Protein AF-A0A4Q5QMK3-F1 (afdb_monomer_lite)

Sequence (353 aa):
MEAEIGYEGYAGGTTTVEVREGNRVLTTRQVALPAGRRRVRATFLLTAPAPGKRRYEVRVVPQAGEFTVLNNARTAFLEVVKGKLRVLLAGAAPHPDLKALRAAILANNNFDLTLSVAGVGAPLPAGTTFDVAVLHQLPAKGGLGQELLARVRAARVPMLYILGAQSDFAAYNQLATGLSVQPRGAQTDEVTPLPNPGFARFPFDEDSRRRFGQYPPAQVPFGDVRLGGGAEAALWQQVGRLPTQKPLLAFGSATTTPRTATLLAENTWQWRLAEATAHDDRPEAYDRLIGRTLRLLTQNANKKRLDVYPTQDAFGTQDDVMLGAETYNAVFERIYDQKITLTLTDSARKTRT

Foldseek 3Di:
DKDKDFDDPQAQHKWKKFKDFVPDTQDIDIDHRHPPDGIDMDDDDGDDDDFAKGKMKIAIDDDPPDPDRPPRIDIDIDGDHDAQFEEEEEEQADDLVSVLLVVLQVVDPSHDYDYYYFPDDDPDDPPDDGQEYEYEQPVFDVRTCVVVVVVCVVNLHQYEYEHDDRHDQVVVVVVVQFKHDDADPADKAFWFWAFDPPDDLDDDDPVLRVLSVVFGTFIAGPDDMDGDPQKDAGTFTDRPPRTDNHHQKIWHHPLDTQTYIYHRTPPCSSSQVSCCVVPVHCSPSVSVVSVSVRCSSNVCSPPDQKDKAWPDPDDDPPGDTDIDIWGADPSGDTDDDDDDDDFDADPVRDTDD

Radius of gyration: 25.14 Å; chains: 1; bounding box: 64×44×68 Å

pLDDT: mean 87.22, std 11.72, range [40.31, 98.62]

Structure (mmCIF, N/CA/C/O backbone):
data_AF-A0A4Q5QMK3-F1
#
_entry.id   AF-A0A4Q5QMK3-F1
#
loop_
_atom_site.group_PDB
_atom_site.id
_atom_site.type_symbol
_atom_site.label_atom_id
_atom_site.label_alt_id
_atom_site.label_comp_id
_atom_site.label_asym_id
_atom_site.label_entity_id
_atom_site.label_seq_id
_atom_site.pdbx_PDB_ins_code
_atom_site.Cartn_x
_atom_site.Cartn_y
_atom_site.Cartn_z
_atom_site.occupancy
_atom_site.B_iso_or_equiv
_atom_site.auth_seq_id
_atom_site.auth_comp_id
_atom_site.auth_asym_id
_atom_site.auth_atom_id
_atom_site.pdbx_PDB_model_num
ATOM 1 N N . MET A 1 1 ? -19.851 0.524 15.064 1.00 77.19 1 MET A N 1
ATOM 2 C CA . MET A 1 1 ? -19.861 -0.585 16.043 1.00 77.19 1 MET A CA 1
ATOM 3 C C . MET A 1 1 ? -20.967 -1.555 15.655 1.00 77.19 1 MET A C 1
ATOM 5 O O . MET A 1 1 ? -22.016 -1.089 15.228 1.00 77.19 1 MET A O 1
ATOM 9 N N . GLU A 1 2 ? -20.743 -2.861 15.768 1.00 85.00 2 GLU A N 1
ATOM 10 C CA . GLU A 1 2 ? -21.760 -3.897 15.529 1.00 85.00 2 GLU A CA 1
ATOM 11 C C . GLU A 1 2 ? -21.983 -4.678 16.828 1.00 85.00 2 GLU A C 1
ATOM 13 O O . GLU A 1 2 ? -21.017 -4.981 17.528 1.00 85.00 2 GLU A O 1
ATOM 18 N N . ALA A 1 3 ? -23.241 -4.961 17.160 1.00 85.94 3 ALA A N 1
ATOM 19 C CA . ALA A 1 3 ? -23.623 -5.769 18.312 1.00 85.94 3 ALA A CA 1
ATOM 20 C C . ALA A 1 3 ? -24.570 -6.891 17.871 1.00 85.94 3 ALA A C 1
ATOM 22 O O . ALA A 1 3 ? -25.510 -6.650 17.114 1.00 85.94 3 ALA A O 1
ATOM 23 N N . GLU A 1 4 ? -24.330 -8.107 18.359 1.00 91.06 4 GLU A N 1
ATOM 24 C CA . GLU A 1 4 ? -25.240 -9.244 18.207 1.00 91.06 4 GLU A CA 1
ATOM 25 C C . GLU A 1 4 ? -26.073 -9.388 19.484 1.00 91.06 4 GLU A C 1
ATOM 27 O O . GLU A 1 4 ? -25.529 -9.494 20.583 1.00 91.06 4 GLU A O 1
ATOM 32 N N . ILE A 1 5 ? -27.393 -9.366 19.333 1.00 90.31 5 ILE A N 1
ATOM 33 C CA . ILE A 1 5 ? -28.365 -9.431 20.423 1.00 90.31 5 ILE A CA 1
ATOM 34 C C . ILE A 1 5 ? -29.016 -10.806 20.373 1.00 90.31 5 ILE A C 1
ATOM 36 O O . ILE A 1 5 ? -29.634 -11.153 19.364 1.00 90.31 5 ILE A O 1
ATOM 40 N N . GLY A 1 6 ? -28.867 -11.579 21.447 1.00 89.69 6 GLY A N 1
ATOM 41 C CA . GLY A 1 6 ? -29.582 -12.837 21.651 1.00 89.69 6 GLY A CA 1
ATOM 42 C C . GLY A 1 6 ? -30.888 -12.606 22.407 1.00 89.69 6 GLY A C 1
ATOM 43 O O . GLY A 1 6 ? -30.911 -11.802 23.333 1.00 89.69 6 GLY A O 1
ATOM 44 N N . TYR A 1 7 ? -31.959 -13.295 22.019 1.00 89.06 7 TYR A N 1
ATOM 45 C CA . TYR A 1 7 ? -33.253 -13.222 22.702 1.00 89.06 7 TYR A CA 1
ATOM 46 C C . TYR A 1 7 ? -33.988 -14.563 22.655 1.00 89.06 7 TYR A C 1
ATOM 48 O O . TYR A 1 7 ? -33.846 -15.346 21.711 1.00 89.06 7 TYR A O 1
ATOM 56 N N . GLU A 1 8 ? -34.805 -14.797 23.677 1.00 86.75 8 GLU A N 1
ATOM 57 C CA . GLU A 1 8 ? -35.675 -15.960 23.820 1.00 86.75 8 GLU A CA 1
ATOM 58 C C . GLU A 1 8 ? -37.024 -15.493 24.384 1.00 86.75 8 GLU A C 1
ATOM 60 O O . GLU A 1 8 ? -37.062 -14.619 25.243 1.00 86.75 8 GLU A O 1
ATOM 65 N N . GLY A 1 9 ? -38.138 -15.987 23.838 1.00 83.00 9 GLY A N 1
ATOM 66 C CA . GLY A 1 9 ? -39.495 -15.593 24.253 1.00 83.00 9 GLY A CA 1
ATOM 67 C C . GLY A 1 9 ? -40.033 -14.276 23.666 1.00 83.00 9 GLY A C 1
ATOM 68 O O . GLY A 1 9 ? -41.241 -14.134 23.533 1.00 83.00 9 GLY A O 1
ATOM 69 N N . TYR A 1 10 ? -39.173 -13.356 23.216 1.00 84.00 10 TYR A N 1
ATOM 70 C CA . TYR A 1 10 ? -39.565 -12.030 22.682 1.00 84.00 10 TYR A CA 1
ATOM 71 C C . TYR A 1 10 ? -39.731 -11.963 21.153 1.00 84.00 10 TYR A C 1
ATOM 73 O O . TYR A 1 10 ? -39.621 -10.901 20.535 1.00 84.00 10 TYR A O 1
ATOM 81 N N . ALA A 1 11 ? -39.954 -13.114 20.523 1.00 85.25 11 ALA A N 1
ATOM 82 C CA . ALA A 1 11 ? -40.136 -13.223 19.081 1.00 85.25 11 ALA A CA 1
ATOM 83 C C . ALA A 1 11 ? -41.390 -12.465 18.604 1.00 85.25 11 ALA A C 1
ATOM 85 O O . ALA A 1 11 ? -42.451 -12.554 19.212 1.00 85.25 11 ALA A O 1
ATOM 86 N N . GLY A 1 12 ? -41.270 -11.748 17.487 1.00 81.19 12 GLY A N 1
ATOM 87 C CA . GLY A 1 12 ? -42.330 -10.915 16.911 1.00 81.19 12 GLY A CA 1
ATOM 88 C C . GLY A 1 12 ? -42.392 -9.487 17.463 1.00 81.19 12 GLY A C 1
ATOM 89 O O . GLY A 1 12 ? -43.188 -8.692 16.970 1.00 81.19 12 GLY A O 1
ATOM 90 N N . GLY A 1 13 ? -41.555 -9.146 18.448 1.00 87.94 13 GLY A N 1
ATOM 91 C CA . GLY A 1 13 ? -41.508 -7.817 19.056 1.00 87.94 13 GLY A CA 1
ATOM 92 C C . GLY A 1 13 ? -40.424 -6.893 18.495 1.00 87.94 13 GLY A C 1
ATOM 93 O O . GLY A 1 13 ? -39.717 -7.193 17.529 1.00 87.94 13 GLY A O 1
ATOM 94 N N . THR A 1 14 ? -40.256 -5.756 19.162 1.00 91.62 14 THR A N 1
ATOM 95 C CA . THR A 1 14 ? -39.140 -4.821 18.969 1.00 91.62 14 THR A CA 1
ATOM 96 C C . THR A 1 14 ? -38.513 -4.513 20.317 1.00 91.62 14 THR A C 1
ATOM 98 O O . THR A 1 14 ? -39.239 -4.320 21.287 1.00 91.62 14 THR A O 1
ATOM 101 N N . THR A 1 15 ? -37.190 -4.402 20.372 1.00 93.19 15 THR A N 1
ATOM 102 C CA . THR A 1 15 ? -36.477 -3.928 21.562 1.00 93.19 15 THR A CA 1
ATOM 103 C C . THR A 1 15 ? -35.698 -2.658 21.255 1.00 93.19 15 THR A C 1
ATOM 105 O O . THR A 1 15 ? -35.324 -2.395 20.107 1.00 93.19 15 THR A O 1
ATOM 108 N N . THR A 1 16 ? -35.448 -1.861 22.285 1.00 94.62 16 THR A N 1
ATOM 109 C CA . THR A 1 16 ? -34.622 -0.662 22.193 1.00 94.62 16 THR A CA 1
ATOM 110 C C . THR A 1 16 ? -33.220 -0.998 22.670 1.00 94.62 16 THR A C 1
ATOM 112 O O . THR A 1 16 ? -33.038 -1.513 23.771 1.00 94.62 16 THR A O 1
ATOM 115 N N . VAL A 1 17 ? -32.225 -0.691 21.843 1.00 95.00 17 VAL A N 1
ATOM 116 C CA . VAL A 1 17 ? -30.813 -0.887 22.171 1.00 95.00 17 VAL A CA 1
ATOM 117 C C . VAL A 1 17 ? -30.111 0.457 22.200 1.00 95.00 17 VAL A C 1
ATOM 119 O O . VAL A 1 17 ? -30.184 1.246 21.254 1.00 95.00 17 VAL A O 1
ATOM 122 N N . GLU A 1 18 ? -29.425 0.704 23.302 1.00 94.81 18 GLU A N 1
ATOM 123 C CA . GLU A 1 18 ? -28.705 1.928 23.605 1.00 94.81 18 GLU A CA 1
ATOM 124 C C . GLU A 1 18 ? -27.204 1.664 23.603 1.00 94.81 18 GLU A C 1
ATOM 126 O O . GLU A 1 18 ? -26.729 0.635 24.087 1.00 94.81 18 GLU A O 1
ATOM 131 N N . VAL A 1 19 ? -26.441 2.628 23.098 1.00 92.25 19 VAL A N 1
ATOM 132 C CA . VAL A 1 19 ? -24.987 2.657 23.260 1.00 92.25 19 VAL A CA 1
ATOM 133 C C . VAL A 1 19 ? -24.637 3.818 24.170 1.00 92.25 19 VAL A C 1
ATOM 135 O O . VAL A 1 19 ? -25.002 4.963 23.886 1.00 92.25 19 VAL A O 1
ATOM 138 N N . ARG A 1 20 ? -23.923 3.533 25.256 1.00 91.94 20 ARG A N 1
ATOM 139 C CA . ARG A 1 20 ? -23.599 4.498 26.307 1.00 91.94 20 ARG A CA 1
ATOM 140 C C . ARG A 1 20 ? -22.090 4.637 26.479 1.00 91.94 20 ARG A C 1
ATOM 142 O O . ARG A 1 20 ? -21.342 3.675 26.322 1.00 91.94 20 ARG A O 1
ATOM 149 N N . GLU A 1 21 ? -21.650 5.840 26.823 1.00 87.69 21 GLU A N 1
ATOM 150 C CA . GLU A 1 21 ? -20.300 6.117 27.328 1.00 87.69 21 GLU A CA 1
ATOM 151 C C . GLU A 1 21 ? -20.460 6.746 28.718 1.00 87.69 21 GLU A C 1
ATOM 153 O O . GLU A 1 21 ? -20.929 7.880 28.864 1.00 87.69 21 GLU A O 1
ATOM 158 N N . GLY A 1 22 ? -20.156 5.973 29.764 1.00 83.56 22 GLY A N 1
ATOM 159 C CA . GLY A 1 22 ? -20.517 6.342 31.136 1.00 83.56 22 GLY A CA 1
ATOM 160 C C . GLY A 1 22 ? -22.036 6.488 31.289 1.00 83.56 22 GLY A C 1
ATOM 161 O O . GLY A 1 22 ? -22.785 5.578 30.947 1.00 83.56 22 GLY A O 1
ATOM 162 N N . ASN A 1 23 ? -22.503 7.646 31.764 1.00 83.94 23 ASN A N 1
ATOM 163 C CA . ASN A 1 23 ? -23.938 7.907 31.955 1.00 83.94 23 ASN A CA 1
ATOM 164 C C . ASN A 1 23 ? -24.638 8.465 30.706 1.00 83.94 23 ASN A C 1
ATOM 166 O O . ASN A 1 23 ? -25.869 8.552 30.678 1.00 83.94 23 ASN A O 1
ATOM 170 N N . ARG A 1 24 ? -23.881 8.850 29.672 1.00 87.75 24 ARG A N 1
ATOM 171 C CA . ARG A 1 24 ? -24.428 9.483 28.470 1.00 87.75 24 ARG A CA 1
ATOM 172 C C . ARG A 1 24 ? -24.843 8.424 27.456 1.00 87.75 24 ARG A C 1
ATOM 174 O O . ARG A 1 24 ? -24.016 7.626 27.024 1.00 87.75 24 ARG A O 1
ATOM 181 N N . VAL A 1 25 ? -26.103 8.467 27.027 1.00 90.69 25 VAL A N 1
ATOM 182 C CA . VAL A 1 25 ? -26.570 7.721 25.850 1.00 90.69 25 VAL A CA 1
ATOM 183 C C . VAL A 1 25 ? -26.062 8.444 24.602 1.00 90.69 25 VAL A C 1
ATOM 185 O O . VAL A 1 25 ? -26.320 9.633 24.417 1.00 90.69 25 VAL A O 1
ATOM 188 N N . LEU A 1 26 ? -25.276 7.750 23.781 1.00 89.56 26 LEU A N 1
ATOM 189 C CA . LEU A 1 26 ? -24.706 8.290 22.545 1.00 89.56 26 LEU A CA 1
ATOM 190 C C . LEU A 1 26 ? -25.646 8.097 21.362 1.00 89.56 26 LEU A C 1
ATOM 192 O O . LEU A 1 26 ? -25.755 8.969 20.505 1.00 89.56 26 LEU A O 1
ATOM 196 N N . THR A 1 27 ? -26.299 6.941 21.305 1.00 91.62 27 THR A N 1
ATOM 197 C CA . THR A 1 27 ? -27.275 6.613 20.273 1.00 91.62 27 THR A CA 1
ATOM 198 C C . THR A 1 27 ? -28.232 5.547 20.786 1.00 91.62 27 THR A C 1
ATOM 200 O O . THR A 1 27 ? -27.870 4.726 21.635 1.00 91.62 27 THR A O 1
ATOM 203 N N . THR A 1 28 ? -29.439 5.565 20.237 1.00 93.25 28 THR A N 1
ATOM 204 C CA . THR A 1 28 ? -30.519 4.636 20.542 1.00 93.25 28 THR A CA 1
ATOM 205 C C . THR A 1 28 ? -31.082 4.124 19.229 1.00 93.25 28 THR A C 1
ATOM 207 O O . THR A 1 28 ? -31.266 4.893 18.283 1.00 93.25 28 THR A O 1
ATOM 210 N N . ARG A 1 29 ? -31.357 2.823 19.154 1.00 92.88 29 ARG A N 1
ATOM 211 C CA . ARG A 1 29 ? -31.923 2.197 17.962 1.00 92.88 29 ARG A CA 1
ATOM 212 C C . ARG A 1 29 ? -32.993 1.190 18.351 1.00 92.88 29 ARG A C 1
ATOM 214 O O . ARG A 1 29 ? -32.764 0.355 19.222 1.00 92.88 29 ARG A O 1
ATOM 221 N N . GLN A 1 30 ? -34.131 1.231 17.662 1.00 93.31 30 GLN A N 1
ATOM 222 C CA . GLN A 1 30 ? -35.080 0.124 17.698 1.00 93.31 30 GLN A CA 1
ATOM 223 C C . GLN A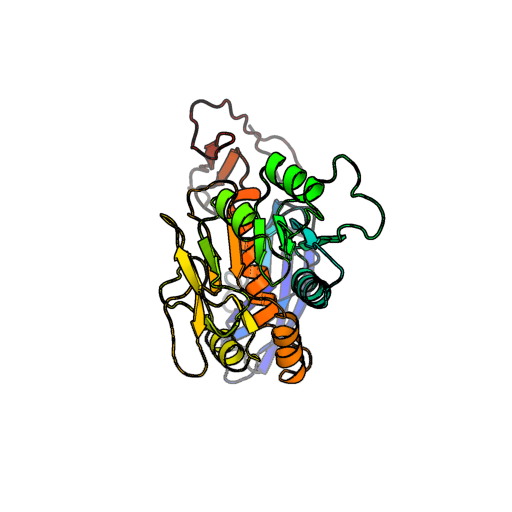 1 30 ? -34.585 -1.027 16.823 1.00 93.31 30 GLN A C 1
ATOM 225 O O . GLN A 1 30 ? -34.165 -0.834 15.678 1.00 93.31 30 GLN A O 1
ATOM 230 N N . VAL A 1 31 ? -34.645 -2.231 17.376 1.00 92.56 31 VAL A N 1
ATOM 231 C CA . VAL A 1 31 ? -34.231 -3.472 16.731 1.00 92.56 31 VAL A CA 1
ATOM 232 C C . VAL A 1 31 ? -35.427 -4.415 16.722 1.00 92.56 31 VAL A C 1
ATOM 234 O O . VAL A 1 31 ? -35.978 -4.744 17.771 1.00 92.56 31 VAL A O 1
ATOM 237 N N . ALA A 1 32 ? -35.835 -4.847 15.530 1.00 91.94 32 ALA A N 1
ATOM 238 C CA . ALA A 1 32 ? -36.871 -5.859 15.380 1.00 91.94 32 ALA A CA 1
ATOM 239 C C . ALA A 1 32 ? -36.350 -7.233 15.825 1.00 91.94 32 ALA A C 1
ATOM 241 O O . ALA A 1 32 ? -35.215 -7.603 15.511 1.00 91.94 32 ALA A O 1
ATOM 242 N N . LEU A 1 33 ? -37.196 -7.991 16.519 1.00 91.50 33 LEU A N 1
ATOM 243 C CA . LEU A 1 33 ? -36.940 -9.347 17.001 1.00 91.50 33 LEU A CA 1
ATOM 244 C C . LEU A 1 33 ? -37.795 -10.333 16.182 1.00 91.50 33 LEU A C 1
ATOM 246 O O . LEU A 1 33 ? -38.872 -10.728 16.620 1.00 91.50 33 LEU A O 1
ATOM 250 N N . PRO A 1 34 ? -37.392 -10.688 14.950 1.00 89.31 34 PRO A N 1
ATOM 251 C CA . PRO A 1 34 ? -38.207 -11.499 14.050 1.00 89.31 34 PRO A CA 1
ATOM 252 C C . PRO A 1 34 ? -38.465 -12.910 14.591 1.00 89.31 34 PRO A C 1
ATOM 254 O O . PRO A 1 34 ? -37.573 -13.572 15.119 1.00 89.31 34 PRO A O 1
ATOM 257 N N . ALA A 1 35 ? -39.680 -13.414 14.383 1.00 85.06 35 ALA A N 1
ATOM 258 C CA . ALA A 1 35 ? -40.019 -14.787 14.735 1.00 85.06 35 ALA A CA 1
ATOM 259 C C . ALA A 1 35 ? -39.130 -15.810 14.000 1.00 85.06 35 ALA A C 1
ATOM 261 O O . ALA A 1 35 ? -38.740 -15.611 12.849 1.00 85.06 35 ALA A O 1
ATOM 262 N N . GLY A 1 36 ? -38.780 -16.903 14.684 1.00 82.88 36 GLY A N 1
ATOM 263 C CA . GLY A 1 36 ? -37.932 -17.971 14.137 1.00 82.88 36 GLY A CA 1
ATOM 264 C C . GLY A 1 36 ? -36.423 -17.696 14.170 1.00 82.88 36 GLY A C 1
ATOM 265 O O . GLY A 1 36 ? -35.642 -18.567 13.787 1.00 82.88 36 GLY A O 1
ATOM 266 N N . ARG A 1 37 ? -35.977 -16.530 14.660 1.00 85.44 37 ARG A N 1
ATOM 267 C CA . ARG A 1 37 ? -34.560 -16.257 14.949 1.00 85.44 37 ARG A CA 1
ATOM 268 C C . ARG A 1 37 ? -34.348 -16.105 16.452 1.00 85.44 37 ARG A C 1
ATOM 270 O O . ARG A 1 37 ? -35.244 -15.707 17.179 1.00 85.44 37 ARG A O 1
ATOM 277 N N . ARG A 1 38 ? -33.136 -16.425 16.909 1.00 86.19 38 ARG A N 1
ATOM 278 C CA . ARG A 1 38 ? -32.700 -16.215 18.305 1.00 86.19 38 ARG A CA 1
ATOM 279 C C . ARG A 1 38 ? -31.665 -15.107 18.445 1.00 86.19 38 ARG A C 1
ATOM 281 O O . ARG A 1 38 ? -31.257 -14.783 19.553 1.00 86.19 38 ARG A O 1
ATOM 288 N N . ARG A 1 39 ? -31.183 -14.574 17.317 1.00 89.94 39 ARG A N 1
ATOM 289 C CA . ARG A 1 39 ? -30.148 -13.544 17.270 1.00 89.94 39 ARG A CA 1
ATOM 290 C C . ARG A 1 39 ? -30.422 -12.536 16.171 1.00 89.94 39 ARG A C 1
ATOM 292 O O . ARG A 1 39 ? -30.899 -12.902 15.094 1.00 89.94 39 ARG A O 1
ATOM 299 N N . VAL A 1 40 ? -30.089 -11.282 16.438 1.00 90.19 40 VAL A N 1
ATOM 300 C CA . VAL A 1 40 ? -30.131 -10.184 15.466 1.00 90.19 40 VAL A CA 1
ATOM 301 C C . VAL A 1 40 ? -28.906 -9.302 15.615 1.00 90.19 40 VAL A C 1
ATOM 303 O O . VAL A 1 40 ? -28.357 -9.163 16.704 1.00 90.19 40 VAL A O 1
ATOM 306 N N . ARG A 1 41 ? -28.477 -8.696 14.510 1.00 90.69 41 ARG A N 1
ATOM 307 C CA . ARG A 1 41 ? -27.357 -7.758 14.499 1.00 90.69 41 ARG A CA 1
ATOM 308 C C . ARG A 1 41 ? -27.873 -6.334 14.421 1.00 90.69 41 ARG A C 1
ATOM 310 O O . ARG A 1 41 ? -28.746 -6.030 13.610 1.00 90.69 41 ARG A O 1
ATOM 317 N N . ALA A 1 42 ? -27.300 -5.468 15.243 1.00 86.31 42 ALA A N 1
ATOM 318 C CA . ALA A 1 42 ? -27.553 -4.041 15.233 1.00 86.31 42 ALA A CA 1
ATOM 319 C C . ALA A 1 42 ? -26.245 -3.288 14.977 1.00 86.31 42 ALA A C 1
ATOM 321 O O . ALA A 1 42 ? -25.248 -3.471 15.678 1.00 86.31 42 ALA A O 1
ATOM 322 N N . THR A 1 43 ? -26.258 -2.424 13.965 1.00 87.69 43 THR A N 1
ATOM 323 C CA . THR A 1 43 ? -25.121 -1.567 13.621 1.00 87.69 43 THR A CA 1
ATOM 324 C C . THR A 1 43 ? -25.365 -0.154 14.137 1.00 87.69 43 THR A C 1
ATOM 326 O O . THR A 1 43 ? -26.431 0.425 13.921 1.00 87.69 43 THR A O 1
ATOM 329 N N . PHE A 1 44 ? -24.356 0.418 14.783 1.00 86.12 44 PHE A N 1
ATOM 330 C CA . PHE A 1 44 ? -24.382 1.763 15.347 1.00 86.12 44 PHE A CA 1
ATOM 331 C C . PHE A 1 44 ? -23.274 2.611 14.728 1.00 86.12 44 PHE A C 1
ATOM 333 O O . PHE A 1 44 ? -22.098 2.218 14.725 1.00 86.12 44 PHE A O 1
ATOM 340 N N . LEU A 1 45 ? -23.657 3.782 14.225 1.00 81.81 45 LEU A N 1
ATOM 341 C CA . LEU A 1 45 ? -22.744 4.827 13.775 1.00 81.81 45 LEU A CA 1
ATOM 342 C C . LEU A 1 45 ? -22.462 5.741 14.968 1.00 81.81 45 LEU A C 1
ATOM 344 O O . LEU A 1 45 ? -23.369 6.376 15.496 1.00 81.81 45 LEU A O 1
ATOM 348 N N . LEU A 1 46 ? -21.210 5.760 15.416 1.00 80.94 46 LEU A N 1
ATOM 349 C CA . LEU A 1 46 ? -20.758 6.581 16.535 1.00 80.94 46 LEU A CA 1
ATOM 350 C C . LEU A 1 46 ? -19.797 7.635 15.995 1.00 80.94 46 LEU A C 1
ATOM 352 O O . LEU A 1 46 ? -18.866 7.301 15.260 1.00 80.94 46 LEU A O 1
ATOM 356 N N . THR A 1 47 ? -19.993 8.892 16.377 1.00 76.19 47 THR A N 1
ATOM 357 C CA . THR A 1 47 ? -19.013 9.946 16.105 1.00 76.19 47 THR A CA 1
ATOM 358 C C . THR A 1 47 ? -17.789 9.711 16.983 1.00 76.19 47 THR A C 1
ATOM 360 O O . THR A 1 47 ? -17.910 9.651 18.207 1.00 76.19 47 THR A O 1
ATOM 363 N N . ALA A 1 48 ? -16.614 9.554 16.370 1.00 64.69 48 ALA A N 1
ATOM 364 C CA . ALA A 1 48 ? -15.380 9.290 17.101 1.00 64.69 48 ALA A CA 1
ATOM 365 C C . ALA A 1 48 ? -14.996 10.502 17.982 1.00 64.69 48 ALA A C 1
ATOM 367 O O . ALA A 1 48 ? -14.825 11.601 17.449 1.00 64.69 48 ALA A O 1
ATOM 368 N N . PRO A 1 49 ? -14.863 10.337 19.313 1.00 69.19 49 PRO A N 1
ATOM 369 C CA . PRO A 1 49 ? -14.422 11.405 20.208 1.00 69.19 49 PRO A CA 1
ATOM 370 C C . PRO A 1 49 ? -12.898 11.607 20.134 1.00 69.19 49 PRO A C 1
ATOM 372 O O . PRO A 1 49 ? -12.209 11.053 19.279 1.00 69.19 49 PRO A O 1
ATOM 375 N N . ALA A 1 50 ? -12.343 12.404 21.054 1.00 62.50 50 ALA A N 1
ATOM 376 C CA . ALA A 1 50 ? -10.899 12.588 21.157 1.00 62.50 50 ALA A CA 1
ATOM 377 C C . ALA A 1 50 ? -10.158 11.240 21.351 1.00 62.50 50 ALA A C 1
ATOM 379 O O . ALA A 1 50 ? -10.684 10.368 22.057 1.00 62.50 50 ALA A O 1
ATOM 380 N N . PRO A 1 51 ? -8.941 11.104 20.788 1.00 62.50 51 PRO A N 1
ATOM 381 C CA . PRO A 1 51 ? -8.142 9.882 20.817 1.00 62.50 51 PRO A CA 1
ATOM 382 C C . PRO A 1 51 ? -7.937 9.270 22.205 1.00 62.50 51 PRO A C 1
ATOM 384 O O . PRO A 1 51 ? -7.830 9.993 23.195 1.00 62.50 51 PRO A O 1
ATOM 387 N N . GLY A 1 52 ? -7.810 7.945 22.250 1.00 62.53 52 GLY A N 1
ATOM 388 C CA . GLY A 1 52 ? -7.590 7.147 23.455 1.00 62.53 52 GLY A CA 1
ATOM 389 C C . GLY A 1 52 ? -8.476 5.902 23.508 1.00 62.53 52 GLY A C 1
ATOM 390 O O . GLY A 1 52 ? -9.398 5.744 22.706 1.00 62.53 52 GLY A O 1
ATOM 391 N N . LYS A 1 53 ? -8.205 5.015 24.472 1.00 66.88 53 LYS A N 1
ATOM 392 C CA . LYS A 1 53 ? -9.099 3.896 24.792 1.00 66.88 53 LYS A CA 1
ATOM 393 C C . LYS A 1 53 ? -10.393 4.438 25.396 1.00 66.88 53 LYS A C 1
ATOM 395 O O . LYS A 1 53 ? -10.366 5.231 26.337 1.00 66.88 53 LYS A O 1
ATOM 400 N N . ARG A 1 54 ? -11.525 4.019 24.841 1.00 74.06 54 ARG A N 1
ATOM 401 C CA . ARG A 1 54 ? -12.871 4.413 25.258 1.00 74.06 54 ARG A CA 1
ATOM 402 C C . ARG A 1 54 ? -13.660 3.183 25.665 1.00 74.06 54 ARG A C 1
ATOM 404 O O . ARG A 1 54 ? -13.587 2.154 24.999 1.00 74.06 54 ARG A O 1
ATOM 411 N N . ARG A 1 55 ? -14.415 3.310 26.752 1.00 82.94 55 ARG A N 1
ATOM 412 C CA . ARG A 1 55 ? -15.298 2.265 27.268 1.00 82.94 55 ARG A CA 1
ATOM 413 C C . ARG A 1 55 ? -16.723 2.565 26.827 1.00 82.94 55 ARG A C 1
ATOM 415 O O . ARG A 1 55 ? -17.292 3.568 27.254 1.00 82.94 55 ARG A O 1
ATOM 422 N N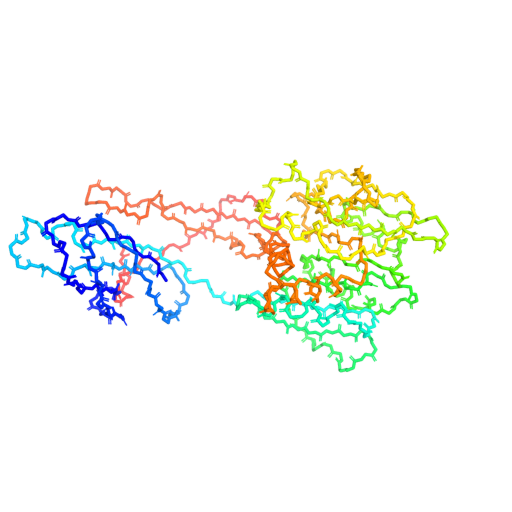 . TYR A 1 56 ? -17.282 1.689 26.005 1.00 88.12 56 TYR A N 1
ATOM 423 C CA . TYR A 1 56 ? -18.670 1.752 25.569 1.00 88.12 56 TYR A CA 1
ATOM 424 C C . TYR A 1 56 ? -19.463 0.614 26.200 1.00 88.12 56 TYR A C 1
ATOM 426 O O . TYR A 1 56 ? -18.969 -0.505 26.318 1.00 88.12 56 TYR A O 1
ATOM 434 N N . GLU A 1 57 ? -20.697 0.896 26.586 1.00 91.12 57 GLU A N 1
ATOM 435 C CA . GLU A 1 57 ? -21.655 -0.098 27.055 1.00 91.12 57 GLU A CA 1
ATOM 436 C C . GLU A 1 57 ? -22.789 -0.190 26.039 1.00 91.12 57 GLU A C 1
ATOM 438 O O . GLU A 1 57 ? -23.405 0.818 25.693 1.00 91.12 57 GLU A O 1
ATOM 443 N N . VAL A 1 58 ? -23.056 -1.395 25.546 1.00 92.56 58 VAL A N 1
ATOM 444 C CA . VAL A 1 58 ? -24.268 -1.686 24.780 1.00 92.56 58 VAL A CA 1
ATOM 445 C C . VAL A 1 58 ? -25.291 -2.227 25.754 1.00 92.56 58 VAL A C 1
ATOM 447 O O . VAL A 1 58 ? -25.017 -3.226 26.419 1.00 92.56 58 VAL A O 1
ATOM 450 N N . ARG A 1 59 ? -26.450 -1.577 25.826 1.00 93.88 59 ARG A N 1
ATOM 451 C CA . ARG A 1 59 ? -27.534 -1.946 26.728 1.00 93.88 59 ARG A CA 1
ATOM 452 C C . ARG A 1 59 ? -28.828 -2.181 25.963 1.00 93.88 59 ARG A C 1
ATOM 454 O O . ARG A 1 59 ? -29.253 -1.335 25.186 1.00 93.88 59 ARG A O 1
ATOM 461 N N . VAL A 1 60 ? -29.476 -3.307 26.220 1.00 93.69 60 VAL A N 1
ATOM 462 C CA . VAL A 1 60 ? -30.857 -3.567 25.812 1.00 93.69 60 VAL A CA 1
ATOM 463 C C . VAL A 1 60 ? -31.780 -3.029 26.906 1.00 93.69 60 VAL A C 1
ATOM 465 O O . VAL A 1 60 ? -31.572 -3.292 28.093 1.00 93.69 60 VAL A O 1
ATOM 468 N N . VAL A 1 61 ? -32.770 -2.222 26.530 1.00 92.81 61 VAL A N 1
ATOM 469 C CA . VAL A 1 61 ? -33.758 -1.702 27.481 1.00 92.81 61 VAL A CA 1
ATOM 470 C C . VAL A 1 61 ? -34.609 -2.873 27.989 1.00 92.81 61 VAL A C 1
ATOM 472 O O . VAL A 1 61 ? -35.124 -3.622 27.150 1.00 92.81 61 VAL A O 1
ATOM 475 N N . PRO A 1 62 ? -34.768 -3.033 29.321 1.00 92.62 62 PRO A N 1
ATOM 476 C CA . PRO A 1 62 ? -35.538 -4.128 29.896 1.00 92.62 62 PRO A CA 1
ATOM 477 C C . PRO A 1 62 ? -36.936 -4.247 29.298 1.00 92.62 62 PRO A C 1
ATOM 479 O O . PRO A 1 62 ? -37.620 -3.237 29.101 1.00 92.62 62 PRO A O 1
ATOM 482 N N . GLN A 1 63 ? -37.349 -5.478 29.017 1.00 89.12 63 GLN A N 1
ATOM 483 C CA . GLN A 1 63 ? -38.681 -5.775 28.493 1.00 89.12 63 GLN A CA 1
ATOM 484 C C . GLN A 1 63 ? -39.612 -6.243 29.617 1.00 89.12 63 GLN A C 1
ATOM 486 O O . GLN A 1 63 ? -39.180 -6.758 30.649 1.00 89.12 63 GLN A O 1
ATOM 491 N N . ALA A 1 64 ? -40.920 -6.061 29.436 1.00 87.56 64 ALA A N 1
ATOM 492 C CA . ALA A 1 64 ? -41.894 -6.556 30.403 1.00 87.56 64 ALA A CA 1
ATOM 493 C C . ALA A 1 64 ? -41.822 -8.093 30.502 1.00 87.56 64 ALA A C 1
ATOM 495 O O . ALA A 1 64 ? -41.730 -8.788 29.489 1.00 87.56 64 ALA A O 1
ATOM 496 N N . GLY A 1 65 ? -41.858 -8.620 31.729 1.00 84.94 65 GLY A N 1
ATOM 497 C CA . GLY A 1 65 ? -41.797 -10.064 31.989 1.00 84.94 65 GLY A CA 1
ATOM 498 C C . GLY A 1 65 ? -40.413 -10.697 31.806 1.00 84.94 65 GLY A C 1
ATOM 499 O O . GLY A 1 65 ? -40.317 -11.917 31.712 1.00 84.94 65 GLY A O 1
ATOM 500 N N . GLU A 1 66 ? -39.351 -9.894 31.733 1.00 89.12 66 GLU A N 1
ATOM 501 C CA . GLU A 1 66 ? -37.988 -10.392 31.548 1.00 89.12 66 GLU A CA 1
ATOM 502 C C . GLU A 1 66 ? -37.454 -11.099 32.790 1.00 89.12 66 GLU A C 1
ATOM 504 O O . GLU A 1 66 ? -37.488 -10.566 33.897 1.00 89.12 66 GLU A O 1
ATOM 509 N N . PHE A 1 67 ? -36.955 -12.323 32.589 1.00 86.06 67 PHE A N 1
ATOM 510 C CA . PHE A 1 67 ? -36.472 -13.184 33.669 1.00 86.06 67 PHE A CA 1
ATOM 511 C C . PHE A 1 67 ? -35.255 -12.593 34.391 1.00 86.06 67 PHE A C 1
ATOM 513 O O . PHE A 1 67 ? -35.106 -12.743 35.601 1.00 86.06 67 PHE A O 1
ATOM 520 N N . THR A 1 68 ? -34.369 -11.919 33.658 1.00 86.88 68 THR A N 1
ATOM 521 C CA . THR A 1 68 ? -33.198 -11.256 34.229 1.00 86.88 68 THR A CA 1
ATOM 522 C C . THR A 1 68 ? -32.789 -10.069 33.377 1.00 86.88 68 THR A C 1
ATOM 524 O O . THR A 1 68 ? -32.780 -10.149 32.158 1.00 86.88 68 THR A O 1
ATOM 527 N N . VAL A 1 69 ? -32.411 -8.976 34.035 1.00 88.75 69 VAL A N 1
ATOM 528 C CA . VAL A 1 69 ? -31.853 -7.780 33.385 1.00 88.75 69 VAL A CA 1
ATOM 529 C C . VAL A 1 69 ? -30.323 -7.756 33.435 1.00 88.75 69 VAL A C 1
ATOM 531 O O . VAL A 1 69 ? -29.696 -6.839 32.904 1.00 88.75 69 VAL A O 1
ATOM 534 N N . LEU A 1 70 ? -29.701 -8.740 34.099 1.00 87.38 70 LEU A N 1
ATOM 535 C CA . LEU A 1 70 ? -28.256 -8.765 34.355 1.00 87.38 70 LEU A CA 1
ATOM 536 C C . LEU A 1 70 ? -27.433 -8.990 33.081 1.00 87.38 70 LEU A C 1
ATOM 538 O O . LEU A 1 70 ? -26.295 -8.540 32.993 1.00 87.38 70 LEU A O 1
ATOM 542 N N . ASN A 1 71 ? -28.003 -9.667 32.088 1.00 88.69 71 ASN A N 1
ATOM 543 C CA . ASN A 1 71 ? -27.373 -9.948 30.796 1.00 88.69 71 ASN A CA 1
ATOM 544 C C . ASN A 1 71 ? -27.700 -8.896 29.721 1.00 88.69 71 ASN A C 1
ATOM 546 O O . ASN A 1 71 ? -27.267 -9.044 28.578 1.00 88.69 71 ASN A O 1
ATOM 550 N N . ASN A 1 72 ? -28.413 -7.823 30.075 1.00 91.06 72 ASN A N 1
ATOM 551 C CA . ASN A 1 72 ? -28.841 -6.809 29.111 1.00 91.06 72 ASN A CA 1
ATOM 552 C C . ASN A 1 72 ? -27.760 -5.782 28.791 1.00 91.06 72 ASN A C 1
ATOM 554 O O . ASN A 1 72 ? -27.980 -4.934 27.931 1.00 91.06 72 ASN A O 1
ATOM 558 N N . ALA A 1 73 ? -26.605 -5.833 29.456 1.00 91.44 73 ALA A N 1
ATOM 559 C CA . ALA A 1 73 ? -25.496 -4.922 29.222 1.00 91.44 73 ALA A CA 1
ATOM 560 C C . ALA A 1 73 ? -24.209 -5.680 28.887 1.00 91.44 73 ALA A C 1
ATOM 562 O O . ALA A 1 73 ? -23.868 -6.680 29.519 1.00 91.44 73 ALA A O 1
ATOM 563 N N . ARG A 1 74 ? -23.452 -5.172 27.910 1.00 89.75 74 ARG A N 1
ATOM 564 C CA . ARG A 1 74 ? -22.102 -5.656 27.611 1.00 89.75 74 ARG A CA 1
ATOM 565 C C . ARG A 1 74 ? -21.166 -4.490 27.342 1.00 89.75 74 ARG A C 1
ATOM 567 O O . ARG A 1 74 ? -21.487 -3.583 26.576 1.00 89.75 74 ARG A O 1
ATOM 574 N N . THR A 1 75 ? -19.996 -4.530 27.972 1.00 85.94 75 THR A N 1
ATOM 575 C CA . THR A 1 75 ? -18.957 -3.510 27.806 1.00 85.94 75 THR A CA 1
ATOM 576 C C . THR A 1 75 ? -17.997 -3.901 26.684 1.00 85.94 75 THR A C 1
ATOM 578 O O . THR A 1 75 ? -17.601 -5.061 26.578 1.00 85.94 75 THR A O 1
ATOM 581 N N . ALA A 1 76 ? -17.609 -2.928 25.864 1.00 77.62 76 ALA A N 1
ATOM 582 C CA . ALA A 1 76 ? -16.576 -3.047 24.846 1.00 77.62 76 ALA A CA 1
ATOM 583 C C . ALA A 1 76 ? -15.593 -1.872 24.950 1.00 77.62 76 ALA A C 1
ATOM 585 O O . ALA A 1 76 ? -15.990 -0.728 25.187 1.00 77.62 76 ALA A O 1
ATOM 586 N N . PHE A 1 77 ? -14.310 -2.150 24.734 1.00 76.94 77 PHE A N 1
ATOM 587 C CA . PHE A 1 77 ? -13.268 -1.131 24.672 1.00 76.94 77 PHE A CA 1
ATOM 588 C C . PHE A 1 77 ? -12.899 -0.863 23.214 1.00 76.94 77 PHE A C 1
ATOM 590 O O . PHE A 1 77 ? -12.578 -1.782 22.464 1.00 76.94 77 PHE A O 1
ATOM 597 N N . LEU A 1 78 ? -12.962 0.401 22.802 1.00 67.94 78 LEU A N 1
ATOM 598 C CA . LEU A 1 78 ? -12.566 0.845 21.467 1.00 67.94 78 LEU A CA 1
ATOM 599 C C . LEU A 1 78 ? -11.427 1.850 21.604 1.00 67.94 78 LEU A C 1
ATOM 601 O O . LEU A 1 78 ? -11.556 2.861 22.293 1.00 67.94 78 LEU A O 1
ATOM 605 N N . GLU A 1 79 ? -10.305 1.585 20.944 1.00 64.31 79 GLU A N 1
ATOM 606 C CA . GLU A 1 79 ? -9.198 2.532 20.874 1.00 64.31 79 GLU A CA 1
ATOM 607 C C . GLU A 1 79 ? -9.390 3.487 19.696 1.00 64.31 79 GLU A C 1
ATOM 609 O O . GLU A 1 79 ? -9.330 3.096 18.529 1.00 64.31 79 GLU A O 1
ATOM 614 N N . VAL A 1 80 ? -9.621 4.762 20.005 1.00 59.75 80 VAL A N 1
ATOM 615 C CA . VAL A 1 80 ? -9.667 5.826 19.004 1.00 59.75 80 VAL A CA 1
ATOM 616 C C . VAL A 1 80 ? -8.238 6.307 18.775 1.00 59.75 80 VAL A C 1
ATOM 618 O O . VAL A 1 80 ? -7.673 7.029 19.596 1.00 59.75 80 VAL A O 1
ATOM 621 N N . VAL A 1 81 ? -7.618 5.892 17.676 1.00 55.59 81 VAL A N 1
ATOM 622 C CA . VAL A 1 81 ? -6.248 6.305 17.340 1.00 55.59 81 VAL A CA 1
ATOM 623 C C . VAL A 1 81 ? -6.263 7.735 16.782 1.00 55.59 81 VAL A C 1
ATOM 625 O O . VAL A 1 81 ? -7.078 8.065 15.921 1.00 55.59 81 VAL A O 1
ATOM 628 N N . LYS A 1 82 ? -5.376 8.611 17.281 1.00 51.06 82 LYS A N 1
ATOM 629 C CA . LYS A 1 82 ? -5.206 9.971 16.742 1.00 51.06 82 LYS A CA 1
ATOM 630 C C . LYS A 1 82 ? -4.503 9.910 15.394 1.00 51.06 82 LYS A C 1
ATOM 632 O O . LYS A 1 82 ? -3.422 9.342 15.309 1.00 51.06 82 LYS A O 1
ATOM 637 N N . GLY A 1 83 ? -5.039 10.650 14.430 1.00 66.06 83 GLY A N 1
ATOM 638 C CA . GLY A 1 83 ? -4.331 11.020 13.212 1.00 66.06 83 GLY A CA 1
ATOM 639 C C . GLY A 1 83 ? -4.537 10.020 12.087 1.00 66.06 83 GLY A C 1
ATOM 640 O O . GLY A 1 83 ? -4.364 8.814 12.250 1.00 66.06 83 GLY A O 1
ATOM 641 N N . LYS A 1 84 ? -4.907 10.552 10.926 1.00 77.62 84 LYS A N 1
ATOM 642 C CA . LYS A 1 84 ? -4.771 9.822 9.675 1.00 77.62 84 LYS A CA 1
ATOM 643 C C . LYS A 1 84 ? -3.278 9.592 9.425 1.00 77.62 84 LYS A C 1
ATOM 645 O O . LYS A 1 84 ? -2.475 10.490 9.674 1.00 77.62 84 LYS A O 1
ATOM 650 N N . LEU A 1 85 ? -2.913 8.409 8.946 1.00 85.06 85 LEU A N 1
ATOM 651 C CA . LEU A 1 85 ? -1.563 8.128 8.469 1.00 85.06 85 LEU A CA 1
ATOM 652 C C . LEU A 1 85 ? -1.281 9.035 7.271 1.00 85.06 85 LEU A C 1
ATOM 654 O O . LEU A 1 85 ? -2.017 9.008 6.282 1.00 85.06 85 LEU A O 1
ATOM 658 N N . ARG A 1 86 ? -0.227 9.840 7.370 1.00 92.62 86 ARG A N 1
ATOM 659 C CA . ARG A 1 86 ? 0.178 10.781 6.327 1.00 92.62 86 ARG A CA 1
ATOM 660 C C . ARG A 1 86 ? 0.939 10.024 5.254 1.00 92.62 86 ARG A C 1
ATOM 662 O O . ARG A 1 86 ? 2.053 9.551 5.485 1.00 92.62 86 ARG A O 1
ATOM 669 N N . VAL A 1 87 ? 0.325 9.906 4.090 1.00 96.62 87 VAL A N 1
ATOM 670 C CA . VAL A 1 87 ? 0.850 9.203 2.927 1.00 96.62 87 VAL A CA 1
ATOM 671 C C . VAL A 1 87 ? 1.391 10.228 1.940 1.00 96.62 87 VAL A C 1
ATOM 673 O O . VAL A 1 87 ? 0.649 11.080 1.451 1.00 96.62 87 VAL A O 1
ATOM 676 N N . LEU A 1 88 ? 2.674 10.131 1.608 1.00 97.56 88 LEU A N 1
ATOM 677 C CA . LEU A 1 88 ? 3.207 10.779 0.413 1.00 97.56 88 LEU A CA 1
ATOM 678 C C . LEU A 1 88 ? 2.963 9.862 -0.784 1.00 97.56 88 LEU A C 1
ATOM 680 O O . LEU A 1 88 ? 3.411 8.723 -0.770 1.00 97.56 88 LEU A O 1
ATOM 684 N N . LEU A 1 89 ? 2.316 10.353 -1.833 1.00 97.94 89 LEU A N 1
ATOM 685 C CA . LEU A 1 89 ? 2.326 9.727 -3.152 1.00 97.94 89 LEU A CA 1
ATOM 686 C C . LEU A 1 89 ? 3.214 10.569 -4.061 1.00 97.94 89 LEU A C 1
ATOM 688 O O . LEU A 1 89 ? 2.855 11.685 -4.430 1.00 97.94 89 LEU A O 1
ATOM 692 N N . ALA A 1 90 ? 4.388 10.038 -4.372 1.00 96.88 90 ALA A N 1
ATOM 693 C CA . ALA A 1 90 ? 5.381 10.662 -5.223 1.00 96.88 90 ALA A CA 1
ATOM 694 C C . ALA A 1 90 ? 5.439 9.957 -6.579 1.00 96.88 90 ALA A C 1
ATOM 696 O O . ALA A 1 90 ? 5.461 8.729 -6.621 1.00 96.88 90 ALA A O 1
ATOM 697 N N . GLY A 1 91 ? 5.501 10.715 -7.670 1.00 95.69 91 GLY A N 1
ATOM 698 C CA . GLY A 1 91 ? 5.651 10.171 -9.021 1.00 95.69 91 GLY A CA 1
ATOM 699 C C . GLY A 1 91 ? 6.760 10.852 -9.812 1.00 95.69 91 GLY A C 1
ATOM 700 O O . GLY A 1 91 ? 6.989 12.052 -9.648 1.00 95.69 91 GLY A O 1
ATOM 701 N N . ALA A 1 92 ? 7.422 10.099 -10.689 1.00 93.75 92 ALA A N 1
ATOM 702 C CA . ALA A 1 92 ? 8.413 10.638 -11.624 1.00 93.75 92 ALA A CA 1
ATOM 703 C C . ALA A 1 92 ? 7.798 11.545 -12.707 1.00 93.75 92 ALA A C 1
ATOM 705 O O . ALA A 1 92 ? 8.452 12.472 -13.176 1.00 93.75 92 ALA A O 1
ATOM 706 N N . ALA A 1 93 ? 6.544 11.287 -13.089 1.00 92.75 93 ALA A N 1
ATOM 707 C CA . ALA A 1 93 ? 5.797 12.037 -14.093 1.00 92.75 93 ALA A CA 1
ATOM 708 C C . ALA A 1 93 ? 4.279 11.905 -13.850 1.00 92.75 93 ALA A C 1
ATOM 710 O O . ALA A 1 93 ? 3.849 10.993 -13.134 1.00 92.75 93 ALA A O 1
ATOM 711 N N . PRO A 1 94 ? 3.437 12.781 -14.433 1.00 93.69 94 PRO A N 1
ATOM 712 C CA . PRO A 1 94 ? 1.988 12.593 -14.430 1.00 93.69 94 PRO A CA 1
ATOM 713 C C . PRO A 1 94 ? 1.608 11.247 -15.060 1.00 93.69 94 PRO A C 1
ATOM 715 O O . PRO A 1 94 ? 1.976 10.971 -16.198 1.00 93.69 94 PRO A O 1
ATOM 718 N N . HIS A 1 95 ? 0.862 10.413 -14.331 1.00 94.88 95 HIS A N 1
ATOM 719 C CA . HIS A 1 95 ? 0.512 9.065 -14.780 1.00 94.88 95 HIS A CA 1
ATOM 720 C C . HIS A 1 95 ? -0.884 8.637 -14.284 1.00 94.88 95 HIS A C 1
ATOM 722 O O . HIS A 1 95 ? -1.240 8.961 -13.145 1.00 94.88 95 HIS A O 1
ATOM 728 N N . PRO A 1 96 ? -1.675 7.870 -15.065 1.00 96.50 96 PRO A N 1
ATOM 729 C CA . PRO A 1 96 ? -2.977 7.362 -14.618 1.00 96.50 96 PRO A CA 1
ATOM 730 C C . PRO A 1 96 ? -2.908 6.481 -13.359 1.00 96.50 96 PRO A C 1
ATOM 732 O O . PRO A 1 96 ? -3.821 6.525 -12.534 1.00 96.50 96 PRO A O 1
ATOM 735 N N . ASP A 1 97 ? -1.801 5.758 -13.147 1.00 96.81 97 ASP A N 1
ATOM 736 C CA . ASP A 1 97 ? -1.563 5.015 -11.894 1.00 96.81 97 ASP A CA 1
ATOM 737 C C . ASP A 1 97 ? -1.607 5.927 -10.670 1.00 96.81 97 ASP A C 1
ATOM 739 O O . ASP A 1 97 ? -2.192 5.549 -9.661 1.00 96.81 97 ASP A O 1
ATOM 743 N N . LEU A 1 98 ? -1.061 7.148 -10.742 1.00 97.31 98 LEU A N 1
ATOM 744 C CA . LEU A 1 98 ? -1.116 8.082 -9.615 1.00 97.31 98 LEU A CA 1
ATOM 745 C C . LEU A 1 98 ? -2.564 8.429 -9.258 1.00 97.31 98 LEU A C 1
ATOM 747 O O . LEU A 1 98 ? -2.896 8.551 -8.080 1.00 97.31 98 LEU A O 1
ATOM 751 N N . LYS A 1 99 ? -3.447 8.545 -10.258 1.00 96.81 99 LYS A N 1
ATOM 752 C CA . LYS A 1 99 ? -4.879 8.783 -10.037 1.00 96.81 99 LYS A CA 1
ATOM 753 C C . LYS A 1 99 ? -5.548 7.572 -9.382 1.00 96.81 99 LYS A C 1
ATOM 755 O O . LYS A 1 99 ? -6.306 7.756 -8.429 1.00 96.81 99 LYS A O 1
ATOM 760 N N . ALA A 1 100 ? -5.258 6.360 -9.856 1.00 97.94 100 ALA A N 1
ATOM 761 C CA . ALA A 1 100 ? -5.809 5.128 -9.292 1.00 97.94 100 ALA A CA 1
ATOM 762 C C . ALA A 1 100 ? -5.321 4.875 -7.856 1.00 97.94 100 ALA A C 1
ATOM 764 O O . ALA A 1 100 ? -6.136 4.621 -6.973 1.00 97.94 100 ALA A O 1
ATOM 765 N N . LEU A 1 101 ? -4.022 5.041 -7.599 1.00 98.25 101 LEU A N 1
ATOM 766 C CA . LEU A 1 101 ? -3.423 4.946 -6.266 1.00 98.25 101 LEU A CA 1
ATOM 767 C C . LEU A 1 101 ? -3.998 6.003 -5.326 1.00 98.25 101 LEU A C 1
ATOM 769 O O . LEU A 1 101 ? -4.377 5.682 -4.204 1.00 98.25 101 LEU A O 1
ATOM 773 N N . ARG A 1 102 ? -4.128 7.256 -5.785 1.00 98.00 102 ARG A N 1
ATOM 774 C CA . ARG A 1 102 ? -4.782 8.321 -5.014 1.00 98.00 102 ARG A CA 1
ATOM 775 C C . ARG A 1 102 ? -6.202 7.929 -4.614 1.00 98.00 102 ARG A C 1
ATOM 777 O O . ARG A 1 102 ? -6.558 8.110 -3.454 1.00 98.00 102 ARG A O 1
ATOM 784 N N . ALA A 1 103 ? -6.996 7.403 -5.545 1.00 97.38 103 ALA A N 1
ATOM 785 C CA . ALA A 1 103 ? -8.358 6.959 -5.259 1.00 97.38 103 ALA A CA 1
ATOM 786 C C . ALA A 1 103 ? -8.378 5.793 -4.255 1.00 97.38 103 ALA A C 1
ATOM 788 O O . ALA A 1 103 ? -9.108 5.863 -3.271 1.00 97.38 103 ALA A O 1
ATOM 789 N N . ALA A 1 104 ? -7.515 4.791 -4.439 1.00 96.75 104 ALA A N 1
ATOM 790 C CA . ALA A 1 104 ? -7.395 3.643 -3.541 1.00 96.75 104 ALA A CA 1
ATOM 791 C C . ALA A 1 104 ? -6.975 4.025 -2.115 1.00 96.75 104 ALA A C 1
ATOM 793 O O . ALA A 1 104 ? -7.493 3.489 -1.137 1.00 96.75 104 ALA A O 1
ATOM 794 N N . ILE A 1 105 ? -6.052 4.980 -1.980 1.00 95.88 105 ILE A N 1
ATOM 795 C CA . ILE A 1 105 ? -5.611 5.482 -0.675 1.00 95.88 105 ILE A CA 1
ATOM 796 C C . ILE A 1 105 ? -6.738 6.280 -0.011 1.00 95.88 105 ILE A C 1
ATOM 798 O O . ILE A 1 105 ? -7.040 6.058 1.160 1.00 95.88 105 ILE A O 1
ATOM 802 N N . LEU A 1 106 ? -7.397 7.177 -0.751 1.00 93.31 106 LEU A N 1
ATOM 803 C CA . LEU A 1 106 ? -8.470 8.024 -0.216 1.00 93.31 106 LEU A CA 1
ATOM 804 C C . LEU A 1 106 ? -9.781 7.272 0.049 1.00 93.31 106 LEU A C 1
ATOM 806 O O . LEU A 1 106 ? -10.598 7.765 0.824 1.00 93.31 106 LEU A O 1
ATOM 810 N N . ALA A 1 107 ? -9.969 6.074 -0.514 1.00 87.88 107 ALA A N 1
ATOM 811 C CA . ALA A 1 107 ? -11.077 5.185 -0.159 1.00 87.88 107 ALA A CA 1
ATOM 812 C C . ALA A 1 107 ? -11.045 4.780 1.329 1.00 87.88 107 ALA A C 1
ATOM 814 O O . ALA A 1 107 ? -12.064 4.385 1.898 1.00 87.88 107 ALA A O 1
ATOM 815 N N . ASN A 1 108 ? -9.887 4.903 1.990 1.00 81.75 108 ASN A N 1
ATOM 816 C CA . ASN A 1 108 ? -9.745 4.667 3.417 1.00 81.75 108 ASN A CA 1
ATOM 817 C C . ASN A 1 108 ? -9.573 5.984 4.189 1.00 81.75 108 ASN A C 1
ATOM 819 O O . ASN A 1 108 ? -8.535 6.640 4.129 1.00 81.75 108 ASN A O 1
ATOM 823 N N . ASN A 1 109 ? -10.564 6.309 5.021 1.00 77.00 109 ASN A N 1
ATOM 824 C CA . ASN A 1 109 ? -10.577 7.523 5.843 1.00 77.00 109 ASN A CA 1
ATOM 825 C C . ASN A 1 109 ? -9.436 7.621 6.872 1.00 77.00 109 ASN A C 1
ATOM 827 O O . ASN A 1 109 ? -9.249 8.691 7.452 1.00 77.00 109 ASN A O 1
ATOM 831 N N . ASN A 1 110 ? -8.668 6.550 7.093 1.00 76.88 110 ASN A N 1
ATOM 832 C CA . ASN A 1 110 ? -7.489 6.562 7.957 1.00 76.88 110 ASN A CA 1
ATOM 833 C C . ASN A 1 110 ? -6.228 7.110 7.273 1.00 76.88 110 ASN A C 1
ATOM 835 O O . ASN A 1 110 ? -5.201 7.188 7.943 1.00 76.88 110 ASN A O 1
ATOM 839 N N . PHE A 1 111 ? -6.266 7.465 5.986 1.00 87.00 111 PHE A N 1
ATOM 840 C CA . PHE A 1 111 ? -5.124 8.041 5.272 1.00 87.00 111 PHE A CA 1
ATOM 841 C C . PHE A 1 111 ? -5.346 9.518 4.941 1.00 87.00 111 PHE A C 1
ATOM 843 O O . PHE A 1 111 ? -6.441 9.934 4.561 1.00 87.00 111 PHE A O 1
ATOM 850 N N . ASP A 1 112 ? -4.285 10.305 5.090 1.00 90.06 112 ASP A N 1
ATOM 851 C CA . ASP A 1 112 ? -4.198 11.684 4.620 1.00 90.06 112 ASP A CA 1
ATOM 852 C C . ASP A 1 112 ? -3.116 11.759 3.547 1.00 90.06 112 ASP A C 1
ATOM 854 O O . ASP A 1 112 ? -1.968 11.403 3.799 1.00 90.06 112 ASP A O 1
ATOM 858 N N . LEU A 1 113 ? -3.493 12.134 2.328 1.00 95.50 113 LEU A N 1
ATOM 859 C CA . LEU A 1 113 ? -2.652 11.972 1.147 1.00 95.50 113 LEU A CA 1
ATOM 860 C C . LEU A 1 113 ? -2.095 13.313 0.679 1.00 95.50 113 LEU A C 1
ATOM 862 O O . LEU A 1 113 ? -2.848 14.222 0.336 1.00 95.50 113 LEU A O 1
ATOM 866 N N . THR A 1 114 ? -0.777 13.379 0.525 1.00 96.00 114 THR A N 1
ATOM 867 C CA . THR A 1 114 ? -0.094 14.445 -0.216 1.00 96.00 114 THR A CA 1
ATOM 868 C C . THR A 1 114 ? 0.439 13.890 -1.531 1.00 96.00 114 THR A C 1
ATOM 870 O O . THR A 1 114 ? 1.199 12.925 -1.530 1.00 96.00 114 THR A O 1
ATOM 873 N N . LEU A 1 115 ? 0.057 14.499 -2.655 1.00 96.00 115 LEU A N 1
ATOM 874 C CA . LEU A 1 115 ? 0.568 14.158 -3.984 1.00 96.00 115 LEU A CA 1
ATOM 875 C C . LEU A 1 115 ? 1.728 15.092 -4.349 1.00 96.00 115 LEU A C 1
ATOM 877 O O . LEU A 1 115 ? 1.597 16.308 -4.231 1.00 96.00 115 LEU A O 1
ATOM 881 N N . SER A 1 116 ? 2.834 14.532 -4.833 1.00 95.19 116 SER A N 1
ATOM 882 C CA . SER A 1 116 ? 3.957 15.282 -5.397 1.00 95.19 116 SER A CA 1
ATOM 883 C C . SER A 1 116 ? 4.422 14.608 -6.681 1.00 95.19 116 SER A C 1
ATOM 885 O O . SER A 1 116 ? 4.705 13.415 -6.700 1.00 95.19 116 SER A O 1
ATOM 887 N N . VAL A 1 117 ? 4.478 15.354 -7.777 1.00 94.38 117 VAL A N 1
ATOM 888 C CA . VAL A 1 117 ? 4.930 14.830 -9.067 1.00 94.38 117 VAL A CA 1
ATOM 889 C C . VAL A 1 117 ? 6.157 15.622 -9.479 1.00 94.38 117 VAL A C 1
ATOM 891 O O . VAL A 1 117 ? 6.132 16.851 -9.459 1.00 94.38 117 VAL A O 1
ATOM 894 N N . ALA A 1 118 ? 7.247 14.929 -9.804 1.00 89.62 118 ALA A N 1
ATOM 895 C CA . ALA A 1 118 ? 8.489 15.587 -10.181 1.00 89.62 118 ALA A CA 1
ATOM 896 C C . ALA A 1 118 ? 8.261 16.509 -11.392 1.00 89.62 118 ALA A C 1
ATOM 898 O O . ALA A 1 118 ? 7.609 16.133 -12.363 1.00 89.62 118 ALA A O 1
ATOM 899 N N . GLY A 1 119 ? 8.770 17.740 -11.304 1.00 84.88 119 GLY A N 1
ATOM 900 C CA . GLY A 1 119 ? 8.608 18.753 -12.350 1.00 84.88 119 GLY A CA 1
ATOM 901 C C . GLY A 1 119 ? 7.206 19.368 -12.461 1.00 84.88 119 GLY A C 1
ATOM 902 O O . GLY A 1 119 ? 6.984 20.163 -13.370 1.00 84.88 119 GLY A O 1
ATOM 903 N N . VAL A 1 120 ? 6.265 19.040 -11.565 1.00 87.88 120 VAL A N 1
ATOM 904 C CA . VAL A 1 120 ? 4.891 19.565 -11.602 1.00 87.88 120 VAL A CA 1
ATOM 905 C C . VAL A 1 120 ? 4.491 20.169 -10.259 1.00 87.88 120 VAL A C 1
ATOM 907 O O . VAL A 1 120 ? 4.555 19.520 -9.217 1.00 87.88 120 VAL A O 1
ATOM 910 N N . GLY A 1 121 ? 3.975 21.397 -10.306 1.00 84.62 121 GLY A N 1
ATOM 911 C CA . GLY A 1 121 ? 3.490 22.111 -9.127 1.00 84.62 121 GLY A CA 1
ATOM 912 C C . GLY A 1 121 ? 4.612 22.670 -8.251 1.00 84.62 121 GLY A C 1
ATOM 913 O O . GLY A 1 121 ? 5.783 22.684 -8.626 1.00 84.62 121 GLY A O 1
ATOM 914 N N . ALA A 1 122 ? 4.233 23.180 -7.081 1.00 82.75 122 ALA A N 1
ATOM 915 C CA . ALA A 1 122 ? 5.188 23.722 -6.125 1.00 82.75 122 ALA A CA 1
ATOM 916 C C . ALA A 1 122 ? 5.946 22.595 -5.393 1.00 82.75 122 ALA A C 1
ATOM 918 O O . ALA A 1 122 ? 5.351 21.554 -5.089 1.00 82.75 122 ALA A O 1
ATOM 919 N N . PRO A 1 123 ? 7.231 22.802 -5.046 1.00 81.94 123 PRO A N 1
ATOM 920 C CA . PRO A 1 123 ? 7.962 21.888 -4.178 1.00 81.94 123 PRO A CA 1
ATOM 921 C C . PRO A 1 123 ? 7.244 21.675 -2.840 1.00 81.94 123 PRO A C 1
ATOM 923 O O . PRO A 1 123 ? 6.612 22.585 -2.301 1.00 81.94 123 PRO A O 1
ATOM 926 N N . LEU A 1 124 ? 7.379 20.476 -2.265 1.00 86.12 124 LEU A N 1
ATOM 927 C CA . LEU A 1 124 ? 6.817 20.187 -0.946 1.00 86.12 124 LEU A CA 1
ATOM 928 C C . LEU A 1 124 ? 7.456 21.091 0.119 1.00 86.12 124 LEU A C 1
ATOM 930 O O . LEU A 1 124 ? 8.687 21.068 0.244 1.00 86.12 124 LEU A O 1
ATOM 934 N N . PRO A 1 125 ? 6.661 21.788 0.957 1.00 86.12 125 PRO A N 1
ATOM 935 C CA . PRO A 1 125 ? 7.188 22.664 1.994 1.00 86.12 125 PRO A CA 1
ATOM 936 C C . PRO A 1 125 ? 8.246 21.976 2.860 1.00 86.12 125 PRO A C 1
ATOM 938 O O . PRO A 1 125 ? 8.137 20.779 3.191 1.00 86.12 125 PRO A O 1
ATOM 941 N N . ALA A 1 126 ? 9.275 22.733 3.238 1.00 78.06 126 ALA A N 1
ATOM 942 C CA . ALA A 1 126 ? 10.278 22.279 4.190 1.00 78.06 126 ALA A CA 1
ATOM 943 C C . ALA A 1 126 ? 9.592 21.861 5.505 1.00 78.06 126 ALA A C 1
ATOM 945 O O . ALA A 1 126 ? 8.658 22.511 5.963 1.00 78.06 126 ALA A O 1
ATOM 946 N N . GLY A 1 127 ? 9.997 20.726 6.080 1.00 80.06 127 GLY A N 1
ATOM 947 C CA . GLY A 1 127 ? 9.409 20.205 7.323 1.00 80.06 127 GLY A CA 1
ATOM 948 C C . GLY A 1 127 ? 8.126 19.374 7.171 1.00 80.06 127 GLY A C 1
ATOM 949 O O . GLY A 1 127 ? 7.695 18.758 8.144 1.00 80.06 127 GLY A O 1
ATOM 950 N N . THR A 1 128 ? 7.542 19.266 5.970 1.00 87.00 128 THR A N 1
ATOM 951 C CA . THR A 1 128 ? 6.460 18.291 5.717 1.00 87.00 128 THR A CA 1
ATOM 952 C C . THR A 1 128 ? 6.947 16.878 6.049 1.00 87.00 128 THR A C 1
ATOM 954 O O . THR A 1 128 ? 8.012 16.469 5.571 1.00 87.00 128 THR A O 1
ATOM 957 N N . THR A 1 129 ? 6.183 16.157 6.872 1.00 89.50 129 THR A N 1
ATOM 958 C CA . THR A 1 129 ? 6.513 14.821 7.389 1.00 89.50 129 THR A CA 1
ATOM 959 C C . THR A 1 129 ? 5.443 13.806 7.000 1.00 89.50 129 THR A C 1
ATOM 961 O O . THR A 1 129 ? 4.259 14.134 6.932 1.00 89.50 129 THR A O 1
ATOM 964 N N . PHE A 1 130 ? 5.877 12.569 6.766 1.00 93.31 130 PHE A N 1
ATOM 965 C CA . PHE A 1 130 ? 5.046 11.472 6.276 1.00 93.31 130 PHE A CA 1
ATOM 966 C C . PHE A 1 130 ? 5.307 10.208 7.086 1.00 93.31 130 PHE A C 1
ATOM 968 O O . PHE A 1 130 ? 6.431 9.980 7.530 1.00 93.31 130 PHE A O 1
ATOM 975 N N . ASP A 1 131 ? 4.273 9.389 7.243 1.00 91.44 131 ASP A N 1
ATOM 976 C CA . ASP A 1 131 ? 4.345 8.116 7.964 1.00 91.44 131 ASP A CA 1
ATOM 977 C C . ASP A 1 131 ? 4.621 6.947 7.000 1.00 91.44 131 ASP A C 1
ATOM 979 O O . ASP A 1 131 ? 5.120 5.901 7.412 1.00 91.44 131 ASP A O 1
ATOM 983 N N . VAL A 1 132 ? 4.325 7.129 5.707 1.00 95.88 132 VAL A N 1
ATOM 984 C CA . VAL A 1 132 ? 4.657 6.208 4.608 1.00 95.88 132 VAL A CA 1
ATOM 985 C C . VAL A 1 132 ? 4.732 6.965 3.280 1.00 95.88 132 VAL A C 1
ATOM 987 O O . VAL A 1 132 ? 4.025 7.956 3.081 1.00 95.88 132 VAL A O 1
ATOM 990 N N . ALA A 1 133 ? 5.568 6.492 2.357 1.00 97.81 133 ALA A N 1
ATOM 991 C CA . ALA A 1 133 ? 5.655 7.013 0.997 1.00 97.81 133 ALA A CA 1
ATOM 992 C C . ALA A 1 133 ? 5.364 5.928 -0.050 1.00 97.81 133 ALA A C 1
ATOM 994 O O . ALA A 1 133 ? 5.843 4.803 0.052 1.00 97.81 133 ALA A O 1
ATOM 995 N N . VAL A 1 134 ? 4.604 6.285 -1.080 1.00 98.50 134 VAL A N 1
ATOM 996 C CA . VAL A 1 134 ? 4.398 5.522 -2.311 1.00 98.50 134 VAL A CA 1
ATOM 997 C C . VAL A 1 134 ? 5.185 6.217 -3.409 1.00 98.50 134 VAL A C 1
ATOM 999 O O . VAL A 1 134 ? 4.958 7.392 -3.683 1.00 98.50 134 VAL A O 1
ATOM 1002 N N . LEU A 1 135 ? 6.129 5.503 -4.003 1.00 98.12 135 LEU A N 1
ATOM 1003 C CA . LEU A 1 135 ? 7.122 6.009 -4.938 1.00 98.12 135 LEU A CA 1
ATOM 1004 C C . LEU A 1 135 ? 6.869 5.377 -6.310 1.00 98.12 135 LEU A C 1
ATOM 1006 O O . LEU A 1 135 ? 7.324 4.268 -6.588 1.00 98.12 135 LEU A O 1
ATOM 1010 N N . HIS A 1 136 ? 6.103 6.064 -7.155 1.00 97.94 136 HIS A N 1
ATOM 1011 C CA . HIS A 1 136 ? 5.763 5.616 -8.504 1.00 97.94 136 HIS A CA 1
ATOM 1012 C C . HIS A 1 136 ? 6.858 6.006 -9.498 1.00 97.94 136 HIS A C 1
ATOM 1014 O O . HIS A 1 136 ? 7.152 7.182 -9.712 1.00 97.94 136 HIS A O 1
ATOM 1020 N N . GLN A 1 137 ? 7.484 4.979 -10.062 1.00 96.38 137 GLN A N 1
ATOM 1021 C CA . GLN A 1 137 ? 8.610 5.033 -10.988 1.00 96.38 137 GLN A CA 1
ATOM 1022 C C . GLN A 1 137 ? 9.840 5.805 -10.476 1.00 96.38 137 GLN A C 1
ATOM 1024 O O . GLN A 1 137 ? 10.626 6.316 -11.267 1.00 96.38 137 GLN A O 1
ATOM 1029 N N . LEU A 1 138 ? 10.039 5.845 -9.153 1.00 96.25 138 LEU A N 1
ATOM 1030 C CA . LEU A 1 138 ? 11.214 6.424 -8.495 1.00 96.25 138 LEU A CA 1
ATOM 1031 C C . LEU A 1 138 ? 12.057 5.316 -7.831 1.00 96.25 138 LEU A C 1
ATOM 1033 O O . LEU A 1 138 ? 11.479 4.505 -7.107 1.00 96.25 138 LEU A O 1
ATOM 1037 N N . PRO A 1 139 ? 13.396 5.276 -7.997 1.00 97.44 139 PRO A N 1
ATOM 1038 C CA . PRO A 1 139 ? 14.233 6.187 -8.787 1.00 97.44 139 PRO A CA 1
ATOM 1039 C C . PRO A 1 139 ? 13.888 6.159 -10.279 1.00 97.44 139 PRO A C 1
ATOM 1041 O O . PRO A 1 139 ? 13.655 5.087 -10.832 1.00 97.44 139 PRO A O 1
ATOM 1044 N N . ALA A 1 140 ? 13.861 7.329 -10.917 1.00 96.44 140 ALA A N 1
ATOM 1045 C CA . ALA A 1 140 ? 13.557 7.456 -12.337 1.00 96.44 140 ALA A CA 1
ATOM 1046 C C . ALA A 1 140 ? 14.828 7.520 -13.186 1.00 96.44 140 ALA A C 1
ATOM 1048 O O . ALA A 1 140 ? 15.832 8.120 -12.783 1.00 96.44 140 ALA A O 1
ATOM 1049 N N . LYS A 1 141 ? 14.750 6.987 -14.407 1.00 94.19 141 LYS A N 1
ATOM 1050 C CA . LYS A 1 141 ? 15.729 7.239 -15.470 1.00 94.19 141 LYS A CA 1
ATOM 1051 C C . LYS A 1 141 ? 15.836 8.749 -15.689 1.00 94.19 141 LYS A C 1
ATOM 1053 O O . LYS A 1 141 ? 14.829 9.449 -15.752 1.00 94.19 141 LYS A O 1
ATOM 1058 N N . GLY A 1 142 ? 17.060 9.262 -15.778 1.00 91.00 142 GLY A N 1
ATOM 1059 C CA . GLY A 1 142 ? 17.305 10.702 -15.916 1.00 91.00 142 GLY A CA 1
ATOM 1060 C C . GLY A 1 142 ? 17.193 11.505 -14.613 1.00 91.00 142 GLY A C 1
ATOM 1061 O O . GLY A 1 142 ? 17.343 12.720 -14.644 1.00 91.00 142 GLY A O 1
ATOM 1062 N N . GLY A 1 143 ? 16.969 10.858 -13.462 1.00 90.62 143 GLY A N 1
ATOM 1063 C CA . GLY A 1 143 ? 17.123 11.495 -12.151 1.00 90.62 143 GLY A CA 1
ATOM 1064 C C . GLY A 1 143 ? 15.966 12.394 -11.698 1.00 90.62 143 GLY A C 1
ATOM 1065 O O . GLY A 1 143 ? 16.092 13.088 -10.687 1.00 90.62 143 GLY A O 1
ATOM 1066 N N . LEU A 1 144 ? 14.821 12.371 -12.384 1.00 91.00 144 LEU A N 1
ATOM 1067 C CA . LEU A 1 144 ? 13.625 13.075 -11.916 1.00 91.00 144 LEU A CA 1
ATOM 1068 C C . LEU A 1 144 ? 13.196 12.561 -10.534 1.00 91.00 144 LEU A C 1
ATOM 1070 O O . LEU A 1 144 ? 13.195 11.360 -10.268 1.00 91.00 144 LEU A O 1
ATOM 1074 N N . GLY A 1 145 ? 12.851 13.487 -9.636 1.00 90.62 145 GLY A N 1
ATOM 1075 C CA . GLY A 1 145 ? 12.390 13.168 -8.282 1.00 90.62 145 GLY A CA 1
ATOM 1076 C C . GLY A 1 145 ? 13.470 12.649 -7.321 1.00 90.62 145 GLY A C 1
ATOM 1077 O O . GLY A 1 145 ? 13.126 12.239 -6.211 1.00 90.62 145 GLY A O 1
ATOM 1078 N N . GLN A 1 146 ? 14.757 12.689 -7.694 1.00 91.75 146 GLN A N 1
ATOM 1079 C CA . GLN A 1 146 ? 15.860 12.226 -6.836 1.00 91.75 146 GLN A CA 1
ATOM 1080 C C . GLN A 1 146 ? 15.953 12.993 -5.512 1.00 91.75 146 GLN A C 1
ATOM 1082 O O . GLN A 1 146 ? 16.161 12.381 -4.468 1.00 91.75 146 GLN A O 1
ATOM 1087 N N . GLU A 1 147 ? 15.728 14.309 -5.514 1.00 89.88 147 GLU A N 1
ATOM 1088 C CA . GLU A 1 147 ? 15.723 15.116 -4.284 1.00 89.88 147 GLU A CA 1
ATOM 1089 C C . GLU A 1 147 ? 14.621 14.676 -3.311 1.00 89.88 147 GLU A C 1
ATOM 1091 O O . GLU A 1 147 ? 14.845 14.547 -2.104 1.00 89.88 147 GLU A O 1
ATOM 1096 N N . LEU A 1 148 ? 13.427 14.384 -3.837 1.00 90.62 148 LEU A N 1
ATOM 1097 C CA . LEU A 1 148 ? 12.304 13.899 -3.042 1.00 90.62 148 LEU A CA 1
ATOM 1098 C C . LEU A 1 148 ? 12.590 12.503 -2.483 1.00 90.62 148 LEU A C 1
ATOM 1100 O O . LEU A 1 148 ? 12.374 12.262 -1.294 1.00 90.62 148 LEU A O 1
ATOM 1104 N N . LEU A 1 149 ? 13.126 11.604 -3.313 1.00 93.06 149 LEU A N 1
ATOM 1105 C CA . LEU A 1 149 ? 13.556 10.280 -2.876 1.00 93.06 149 LEU A CA 1
ATOM 1106 C C . LEU A 1 149 ? 14.613 10.380 -1.767 1.00 93.06 149 LEU A C 1
ATOM 1108 O O . LEU A 1 149 ? 14.477 9.727 -0.731 1.00 93.06 149 LEU A O 1
ATOM 1112 N N . ALA A 1 150 ? 15.634 11.219 -1.948 1.00 92.69 150 ALA A N 1
ATOM 1113 C CA . ALA A 1 150 ? 16.683 11.442 -0.958 1.00 92.69 150 ALA A CA 1
ATOM 1114 C C . ALA A 1 150 ? 16.103 11.955 0.367 1.00 92.69 150 ALA A C 1
ATOM 1116 O O . ALA A 1 150 ? 16.445 11.430 1.428 1.00 92.69 150 ALA A O 1
ATOM 1117 N N . ARG A 1 151 ? 15.159 12.904 0.317 1.00 90.69 151 ARG A N 1
ATOM 1118 C CA . ARG A 1 151 ? 14.463 13.431 1.500 1.00 90.69 151 ARG A CA 1
ATOM 1119 C C . ARG A 1 151 ? 13.683 12.349 2.253 1.00 90.69 151 ARG A C 1
ATOM 1121 O O . ARG A 1 151 ? 13.814 12.243 3.472 1.00 90.69 151 ARG A O 1
ATOM 1128 N N . VAL A 1 152 ? 12.887 11.540 1.551 1.00 92.56 152 VAL A N 1
ATOM 1129 C CA . VAL A 1 152 ? 12.086 10.456 2.157 1.00 92.56 152 VAL A CA 1
ATOM 1130 C C . VAL A 1 152 ? 12.994 9.390 2.780 1.00 92.56 152 VAL A C 1
ATOM 1132 O O . VAL A 1 152 ? 12.731 8.921 3.892 1.00 92.56 152 VAL A O 1
ATOM 1135 N N . ARG A 1 153 ? 14.101 9.052 2.105 1.00 92.44 153 ARG A N 1
ATOM 1136 C CA . ARG A 1 153 ? 15.105 8.109 2.617 1.00 92.44 153 ARG A CA 1
ATOM 1137 C C . ARG A 1 153 ? 15.833 8.643 3.847 1.00 92.44 153 ARG A C 1
ATOM 1139 O O . ARG A 1 153 ? 15.965 7.907 4.822 1.00 92.44 153 ARG A O 1
ATOM 1146 N N . ALA A 1 154 ? 16.266 9.903 3.828 1.00 92.12 154 ALA A N 1
ATOM 1147 C CA . ALA A 1 154 ? 16.930 10.546 4.963 1.00 92.12 154 ALA A CA 1
ATOM 1148 C C . ALA A 1 154 ? 16.023 10.581 6.203 1.00 92.12 154 ALA A C 1
ATOM 1150 O O . ALA A 1 154 ? 16.479 10.339 7.318 1.00 92.12 154 ALA A O 1
ATOM 1151 N N . ALA A 1 155 ? 14.719 10.787 6.001 1.00 91.00 155 ALA A N 1
ATOM 1152 C CA . ALA A 1 155 ? 13.713 10.733 7.058 1.00 91.00 155 ALA A CA 1
ATOM 1153 C C . ALA A 1 155 ? 13.370 9.304 7.534 1.00 91.00 155 ALA A C 1
ATOM 1155 O O . ALA A 1 155 ? 12.569 9.152 8.454 1.00 91.00 155 ALA A O 1
ATOM 1156 N N . ARG A 1 156 ? 13.959 8.259 6.930 1.00 92.00 156 ARG A N 1
ATOM 1157 C CA . ARG A 1 156 ? 13.700 6.836 7.224 1.00 92.00 156 ARG A CA 1
ATOM 1158 C C . ARG A 1 156 ? 12.208 6.485 7.210 1.00 92.00 156 ARG A C 1
ATOM 1160 O O . ARG A 1 156 ? 11.731 5.736 8.060 1.00 92.00 156 ARG A O 1
ATOM 1167 N N . VAL A 1 157 ? 11.472 7.022 6.241 1.00 93.38 157 VAL A N 1
ATOM 1168 C CA . VAL A 1 157 ? 10.042 6.736 6.072 1.00 93.38 157 VAL A CA 1
ATOM 1169 C C . VAL A 1 157 ? 9.874 5.352 5.421 1.00 93.38 157 VAL A C 1
ATOM 1171 O O . VAL A 1 157 ? 10.624 5.033 4.498 1.00 93.38 157 VAL A O 1
ATOM 1174 N N . PRO A 1 158 ? 8.927 4.505 5.868 1.00 95.62 158 PRO A N 1
ATOM 1175 C CA . PRO A 1 158 ? 8.541 3.287 5.155 1.00 95.62 158 PRO A CA 1
ATOM 1176 C C . PRO A 1 158 ? 8.098 3.567 3.714 1.00 95.62 158 PRO A C 1
ATOM 1178 O O . PRO A 1 158 ? 7.392 4.543 3.462 1.00 95.62 158 PRO A O 1
ATOM 1181 N N . MET A 1 159 ? 8.485 2.715 2.764 1.00 97.00 159 MET A N 1
ATOM 1182 C CA . MET A 1 159 ? 8.314 2.997 1.330 1.00 97.00 159 MET A CA 1
ATOM 1183 C C . MET A 1 159 ? 7.680 1.833 0.565 1.00 97.00 159 MET A C 1
ATOM 1185 O O . MET A 1 159 ? 8.106 0.688 0.698 1.00 97.00 159 MET A O 1
ATOM 1189 N N . LEU A 1 160 ? 6.700 2.144 -0.282 1.00 98.50 160 LEU A N 1
ATOM 1190 C CA . LEU A 1 160 ? 6.228 1.288 -1.369 1.00 98.50 160 LEU A CA 1
ATOM 1191 C C . LEU A 1 160 ? 6.806 1.812 -2.686 1.00 98.50 160 LEU A C 1
ATOM 1193 O O . LEU A 1 160 ? 6.439 2.898 -3.121 1.00 98.50 160 LEU A O 1
ATOM 1197 N N . TYR A 1 161 ? 7.669 1.039 -3.331 1.00 98.50 161 TYR A N 1
ATOM 1198 C CA . TYR A 1 161 ? 8.158 1.303 -4.681 1.00 98.50 161 TYR A CA 1
ATOM 1199 C C . TYR A 1 161 ? 7.201 0.692 -5.702 1.00 98.50 161 TYR A C 1
ATOM 1201 O O . TYR A 1 161 ? 6.820 -0.469 -5.569 1.00 98.50 161 TYR A O 1
ATOM 1209 N N . ILE A 1 162 ? 6.823 1.450 -6.726 1.00 98.19 162 ILE A N 1
ATOM 1210 C CA . ILE A 1 162 ? 6.072 0.938 -7.876 1.00 98.19 162 ILE A CA 1
ATOM 1211 C C . ILE A 1 162 ? 6.955 1.135 -9.097 1.00 98.19 162 ILE A C 1
ATOM 1213 O O . ILE A 1 162 ? 7.218 2.273 -9.484 1.00 98.19 162 ILE A O 1
ATOM 1217 N N . LEU A 1 163 ? 7.466 0.039 -9.648 1.00 97.38 163 LEU A N 1
ATOM 1218 C CA . LEU A 1 163 ? 8.460 0.068 -10.718 1.00 97.38 163 LEU A CA 1
ATOM 1219 C C . LEU A 1 163 ? 7.811 -0.156 -12.085 1.00 97.38 163 LEU A C 1
ATOM 1221 O O . LEU A 1 163 ? 6.899 -0.969 -12.210 1.00 97.38 163 LEU A O 1
ATOM 1225 N N . GLY A 1 164 ? 8.326 0.537 -13.100 1.00 94.00 164 GLY A N 1
ATOM 1226 C CA . GLY A 1 164 ? 7.828 0.505 -14.477 1.00 94.00 164 GLY A CA 1
ATOM 1227 C C . GLY A 1 164 ? 8.880 0.961 -15.488 1.00 94.00 164 GLY A C 1
ATOM 1228 O O . GLY A 1 164 ? 10.074 1.014 -15.175 1.00 94.00 164 GLY A O 1
ATOM 1229 N N . ALA A 1 165 ? 8.454 1.322 -16.698 1.00 91.94 165 ALA A N 1
ATOM 1230 C CA . ALA A 1 165 ? 9.352 1.640 -17.807 1.00 91.94 165 ALA A CA 1
ATOM 1231 C C . ALA A 1 165 ? 10.287 2.836 -17.544 1.00 91.94 165 ALA A C 1
ATOM 1233 O O . ALA A 1 165 ? 11.423 2.840 -18.041 1.00 91.94 165 ALA A O 1
ATOM 1234 N N . GLN A 1 166 ? 9.863 3.836 -16.761 1.00 93.06 166 GLN A N 1
ATOM 1235 C CA . GLN A 1 166 ? 10.698 4.994 -16.410 1.00 93.06 166 GLN A CA 1
ATOM 1236 C C . GLN A 1 166 ? 11.553 4.756 -15.162 1.00 93.06 166 GLN A C 1
ATOM 1238 O O . GLN A 1 166 ? 12.350 5.623 -14.816 1.00 93.06 166 GLN A O 1
ATOM 1243 N N . SER A 1 167 ? 11.448 3.601 -14.497 1.00 96.12 167 SER A N 1
ATOM 1244 C CA . SER A 1 167 ? 12.287 3.289 -13.338 1.00 96.12 167 SER A CA 1
ATOM 1245 C C . SER A 1 167 ? 13.733 3.003 -13.733 1.00 96.12 167 SER A C 1
ATOM 1247 O O . SER A 1 167 ? 14.014 2.291 -14.699 1.00 96.12 167 SER A O 1
ATOM 1249 N N . ASP A 1 168 ? 14.666 3.525 -12.945 1.00 97.00 168 ASP A N 1
ATOM 1250 C CA . ASP A 1 168 ? 16.072 3.151 -13.000 1.00 97.00 168 ASP A CA 1
ATOM 1251 C C . ASP A 1 168 ? 16.299 1.922 -12.109 1.00 97.00 168 ASP A C 1
ATOM 1253 O O . ASP A 1 168 ? 16.439 2.020 -10.887 1.00 97.00 168 ASP A O 1
ATOM 1257 N N . PHE A 1 169 ? 16.309 0.743 -12.734 1.00 96.75 169 PHE A N 1
ATOM 1258 C CA . PHE A 1 169 ? 16.488 -0.530 -12.037 1.00 96.75 169 PHE A CA 1
ATOM 1259 C C . PHE A 1 169 ? 17.871 -0.670 -11.391 1.00 96.75 169 PHE A C 1
ATOM 1261 O O . PHE A 1 169 ? 17.984 -1.305 -10.343 1.00 96.75 169 PHE A O 1
ATOM 1268 N N . ALA A 1 170 ? 18.914 -0.060 -11.964 1.00 96.56 170 ALA A N 1
ATOM 1269 C CA . ALA A 1 170 ? 20.256 -0.112 -11.394 1.00 96.56 170 ALA A CA 1
ATOM 1270 C C . ALA A 1 170 ? 20.319 0.712 -10.102 1.00 96.56 170 ALA A C 1
ATOM 1272 O O . ALA A 1 170 ? 20.737 0.193 -9.063 1.00 96.56 170 ALA A O 1
ATOM 1273 N N . ALA A 1 171 ? 19.821 1.952 -10.137 1.00 97.12 171 ALA A N 1
ATOM 1274 C CA . ALA A 1 171 ? 19.712 2.798 -8.951 1.00 97.12 171 ALA A CA 1
ATOM 1275 C C . ALA A 1 171 ? 18.781 2.182 -7.895 1.00 97.12 171 ALA A C 1
ATOM 1277 O O . ALA A 1 171 ? 19.081 2.226 -6.704 1.00 97.12 171 ALA A O 1
ATOM 1278 N N . TYR A 1 172 ? 17.674 1.564 -8.317 1.00 97.69 172 TYR A N 1
ATOM 1279 C CA . TYR A 1 172 ? 16.757 0.861 -7.421 1.00 97.69 172 TYR A CA 1
ATOM 1280 C C . TYR A 1 172 ? 17.421 -0.340 -6.724 1.00 97.69 172 TYR A C 1
ATOM 1282 O O . TYR A 1 172 ? 17.290 -0.485 -5.509 1.00 97.69 172 TYR A O 1
ATOM 1290 N N . ASN A 1 173 ? 18.175 -1.175 -7.446 1.00 97.38 173 ASN A N 1
ATOM 1291 C CA . ASN A 1 173 ? 18.837 -2.347 -6.859 1.00 97.38 173 ASN A CA 1
ATOM 1292 C C . ASN A 1 173 ? 19.862 -1.952 -5.777 1.00 97.38 173 ASN A C 1
ATOM 1294 O O . ASN A 1 173 ? 20.011 -2.667 -4.785 1.00 97.38 173 ASN A O 1
ATOM 1298 N N . GLN A 1 174 ? 20.508 -0.787 -5.909 1.00 95.69 174 GLN A N 1
ATOM 1299 C CA . GLN A 1 174 ? 21.412 -0.234 -4.888 1.00 95.69 174 GLN A CA 1
ATOM 1300 C C . GLN A 1 174 ? 20.695 0.154 -3.582 1.00 95.69 174 GLN A C 1
ATOM 1302 O O . GLN A 1 174 ? 21.339 0.303 -2.545 1.00 95.69 174 GLN A O 1
ATOM 1307 N N . LEU A 1 175 ? 19.366 0.307 -3.600 1.00 94.31 175 LEU A N 1
ATOM 1308 C CA . LEU A 1 175 ? 18.573 0.606 -2.403 1.00 94.31 175 LEU A CA 1
ATOM 1309 C C . LEU A 1 175 ? 18.395 -0.611 -1.485 1.00 94.31 175 LEU A C 1
ATOM 1311 O O . LEU A 1 175 ? 17.981 -0.427 -0.342 1.00 94.31 175 LEU A O 1
ATOM 1315 N N . ALA A 1 176 ? 18.679 -1.825 -1.975 1.00 93.88 176 ALA A N 1
ATOM 1316 C CA . ALA A 1 176 ? 18.574 -3.079 -1.224 1.00 93.88 176 ALA A CA 1
ATOM 1317 C C . ALA A 1 176 ? 17.210 -3.275 -0.521 1.00 93.88 176 ALA A C 1
ATOM 1319 O O . ALA A 1 176 ? 17.129 -3.682 0.635 1.00 93.88 176 ALA A O 1
ATOM 1320 N N . THR A 1 177 ? 16.112 -3.009 -1.233 1.00 94.44 177 THR A N 1
ATOM 1321 C CA . THR A 1 177 ? 14.729 -3.046 -0.708 1.00 94.44 177 THR A CA 1
ATOM 1322 C C . THR A 1 177 ? 14.190 -4.453 -0.405 1.00 94.44 177 THR A C 1
ATOM 1324 O O . THR A 1 177 ? 13.065 -4.579 0.083 1.00 94.44 177 THR A O 1
ATOM 1327 N N . GLY A 1 178 ? 14.954 -5.506 -0.717 1.00 94.62 178 GLY A N 1
ATOM 1328 C CA . GLY A 1 178 ? 14.544 -6.911 -0.615 1.00 94.62 178 GLY A CA 1
ATOM 1329 C C . GLY A 1 178 ? 14.085 -7.545 -1.933 1.00 94.62 178 GLY A C 1
ATOM 1330 O O . GLY A 1 178 ? 13.856 -8.749 -1.969 1.00 94.62 178 GLY A O 1
ATOM 1331 N N . LEU A 1 179 ? 13.998 -6.785 -3.024 1.00 97.50 179 LEU A N 1
ATOM 1332 C CA . LEU A 1 179 ? 13.736 -7.309 -4.367 1.00 97.50 179 LEU A CA 1
ATOM 1333 C C . LEU A 1 179 ? 14.765 -6.730 -5.335 1.00 97.50 179 LEU A C 1
ATOM 1335 O O . LEU A 1 179 ? 14.879 -5.508 -5.407 1.00 97.50 179 LEU A O 1
ATOM 1339 N N . SER A 1 180 ? 15.461 -7.579 -6.090 1.00 97.44 180 SER A N 1
ATOM 1340 C CA . SER A 1 180 ? 16.322 -7.159 -7.197 1.00 97.44 180 SER A CA 1
ATOM 1341 C C . SER A 1 180 ? 15.683 -7.480 -8.544 1.00 97.44 180 SER A C 1
ATOM 1343 O O . SER A 1 180 ? 15.057 -8.528 -8.724 1.00 97.44 180 SER A O 1
ATOM 1345 N N . VAL A 1 181 ? 15.828 -6.551 -9.487 1.00 97.44 181 VAL A N 1
ATOM 1346 C CA . VAL A 1 181 ? 15.249 -6.643 -10.832 1.00 97.44 181 VAL A CA 1
ATOM 1347 C C . VAL A 1 181 ? 16.349 -6.387 -11.851 1.00 97.44 181 VAL A C 1
ATOM 1349 O O . VAL A 1 181 ? 16.975 -5.328 -11.833 1.00 97.44 181 VAL A O 1
ATOM 1352 N N . GLN A 1 182 ? 16.581 -7.346 -12.741 1.00 96.62 182 GLN A N 1
ATOM 1353 C CA . GLN A 1 182 ? 17.561 -7.255 -13.817 1.00 96.62 182 GLN A CA 1
ATOM 1354 C C . GLN A 1 182 ? 16.854 -7.467 -15.166 1.00 96.62 182 GLN A C 1
ATOM 1356 O O . GLN A 1 182 ? 16.732 -8.608 -15.627 1.00 96.62 182 GLN A O 1
ATOM 1361 N N . PRO A 1 183 ? 16.368 -6.383 -15.800 1.00 94.50 183 PRO A N 1
ATOM 1362 C CA . PRO A 1 183 ? 15.761 -6.457 -17.123 1.00 94.50 183 PRO A CA 1
ATOM 1363 C C . PRO A 1 183 ? 16.754 -6.946 -18.183 1.00 94.50 183 PRO A C 1
ATOM 1365 O O . PRO A 1 183 ? 17.952 -6.650 -18.116 1.00 94.50 183 PRO A O 1
ATOM 1368 N N . ARG A 1 184 ? 16.250 -7.648 -19.199 1.00 92.94 184 ARG A N 1
ATOM 1369 C CA . ARG A 1 184 ? 16.990 -8.035 -20.405 1.00 92.94 184 ARG A CA 1
ATOM 1370 C C . ARG A 1 184 ? 16.483 -7.213 -21.588 1.00 92.94 184 ARG A C 1
ATOM 1372 O O . ARG A 1 184 ? 15.479 -7.540 -22.211 1.00 92.94 184 ARG A O 1
ATOM 1379 N N . GLY A 1 185 ? 17.199 -6.134 -21.894 1.00 88.50 185 GLY A N 1
ATOM 1380 C CA . GLY A 1 185 ? 16.822 -5.213 -22.966 1.00 88.50 185 GLY A CA 1
ATOM 1381 C C . GLY A 1 185 ? 15.540 -4.437 -22.651 1.00 88.50 185 GLY A C 1
ATOM 1382 O O . GLY A 1 185 ? 15.276 -4.100 -21.499 1.00 88.50 185 GLY A O 1
ATOM 1383 N N . ALA A 1 186 ? 14.767 -4.132 -23.695 1.00 86.75 186 ALA A N 1
ATOM 1384 C CA . ALA A 1 186 ? 13.514 -3.375 -23.608 1.00 86.75 186 ALA A CA 1
ATOM 1385 C C . ALA A 1 186 ? 12.256 -4.262 -23.684 1.00 86.75 186 ALA A C 1
ATOM 1387 O O . ALA A 1 186 ? 11.151 -3.745 -23.820 1.00 86.75 186 ALA A O 1
ATOM 1388 N N . GLN A 1 187 ? 12.419 -5.587 -23.643 1.00 90.94 187 GLN A N 1
ATOM 1389 C CA . GLN A 1 187 ? 11.298 -6.522 -23.698 1.00 90.94 187 GLN A CA 1
ATOM 1390 C C . GLN A 1 187 ? 10.501 -6.493 -22.390 1.00 90.94 187 GLN A C 1
ATOM 1392 O O . GLN A 1 187 ? 11.056 -6.289 -21.305 1.00 90.94 187 GLN A O 1
ATOM 1397 N N . THR A 1 188 ? 9.200 -6.732 -22.498 1.00 93.56 188 THR A N 1
ATOM 1398 C CA . THR A 1 188 ? 8.268 -6.810 -21.373 1.00 93.56 188 THR A CA 1
ATOM 1399 C C . THR A 1 188 ? 7.492 -8.120 -21.418 1.00 93.56 188 THR A C 1
ATOM 1401 O O . THR A 1 188 ? 7.281 -8.689 -22.488 1.00 93.56 188 THR A O 1
ATOM 1404 N N . ASP A 1 189 ? 7.086 -8.590 -20.242 1.00 94.44 189 ASP A N 1
ATOM 1405 C CA . ASP A 1 189 ? 6.099 -9.653 -20.074 1.00 94.44 189 ASP A CA 1
ATOM 1406 C C . ASP A 1 189 ? 4.755 -9.033 -19.673 1.00 94.44 189 ASP A C 1
ATOM 1408 O O . ASP A 1 189 ? 4.703 -8.016 -18.975 1.00 94.44 189 ASP A O 1
ATOM 1412 N N . GLU A 1 190 ? 3.667 -9.687 -20.069 1.00 95.88 190 GLU A N 1
ATOM 1413 C CA . GLU A 1 190 ? 2.318 -9.383 -19.601 1.00 95.88 190 GLU A CA 1
ATOM 1414 C C . GLU A 1 190 ? 1.898 -10.403 -18.541 1.00 95.88 190 GLU A C 1
ATOM 1416 O O . GLU A 1 190 ? 1.862 -11.613 -18.793 1.00 95.88 190 GLU A O 1
ATOM 1421 N N . VAL A 1 191 ? 1.596 -9.917 -17.336 1.00 96.94 191 VAL A N 1
ATOM 1422 C CA . VAL A 1 191 ? 1.359 -10.773 -16.168 1.00 96.94 191 VAL A CA 1
ATOM 1423 C C . VAL A 1 191 ? 0.096 -10.392 -15.417 1.00 96.94 191 VAL A C 1
ATOM 1425 O O . VAL A 1 191 ? -0.240 -9.217 -15.270 1.00 96.94 191 VAL A O 1
ATOM 1428 N N . THR A 1 192 ? -0.586 -11.394 -14.873 1.00 97.44 192 THR A N 1
ATOM 1429 C CA . THR A 1 192 ? -1.681 -11.202 -13.921 1.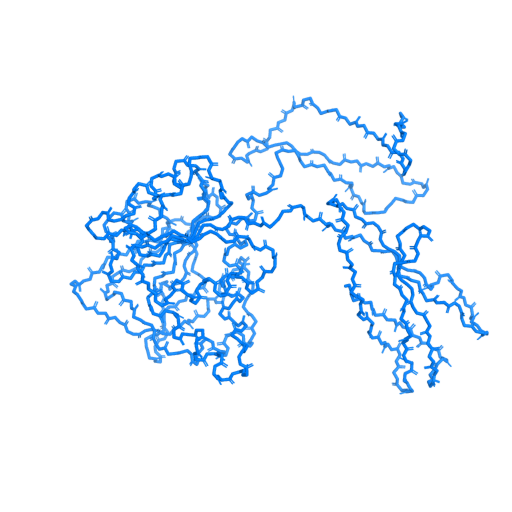00 97.44 192 THR A CA 1
ATOM 1430 C C . THR A 1 192 ? -1.211 -11.478 -12.487 1.00 97.44 192 THR A C 1
ATOM 1432 O O . THR A 1 192 ? -0.288 -12.276 -12.272 1.00 97.44 192 THR A O 1
ATOM 1435 N N . PRO A 1 193 ? -1.795 -10.798 -11.482 1.00 97.56 193 PRO A N 1
ATOM 1436 C CA . PRO A 1 193 ? -1.446 -11.016 -10.085 1.00 97.56 193 PRO A CA 1
ATOM 1437 C C . PRO A 1 193 ? -1.966 -12.353 -9.563 1.00 97.56 193 PRO A C 1
ATOM 1439 O O . PRO A 1 193 ? -3.167 -12.616 -9.573 1.00 97.56 193 PRO A O 1
ATOM 1442 N N . LEU A 1 194 ? -1.063 -13.159 -9.004 1.00 97.31 194 LEU A N 1
ATOM 1443 C CA . LEU A 1 194 ? -1.388 -14.432 -8.369 1.00 97.31 194 LEU A CA 1
ATOM 1444 C C . LEU A 1 194 ? -1.029 -14.398 -6.874 1.00 97.31 194 LEU A C 1
ATOM 1446 O O . LEU A 1 194 ? 0.152 -14.355 -6.536 1.00 97.31 194 LEU A O 1
ATOM 1450 N N . PRO A 1 195 ? -1.999 -14.431 -5.945 1.00 96.50 195 PRO A N 1
ATOM 1451 C CA . PRO A 1 195 ? -1.716 -14.452 -4.510 1.00 96.50 195 PRO A CA 1
ATOM 1452 C C . PRO A 1 195 ? -0.817 -15.604 -4.071 1.00 96.50 195 PRO A C 1
ATOM 1454 O O . PRO A 1 195 ? -1.073 -16.762 -4.399 1.00 96.50 195 PRO A O 1
ATOM 1457 N N . ASN A 1 196 ? 0.210 -15.289 -3.279 1.00 95.81 196 ASN A N 1
ATOM 1458 C CA . ASN A 1 196 ? 1.092 -16.291 -2.698 1.00 95.81 196 ASN A CA 1
ATOM 1459 C C . ASN A 1 196 ? 0.418 -16.955 -1.481 1.00 95.81 196 ASN A C 1
ATOM 1461 O O . ASN A 1 196 ? 0.232 -16.282 -0.464 1.00 95.81 196 ASN A O 1
ATOM 1465 N N . PRO A 1 197 ? 0.098 -18.264 -1.511 1.00 89.56 197 PRO A N 1
ATOM 1466 C CA . PRO A 1 197 ? -0.475 -18.950 -0.353 1.00 89.56 197 PRO A CA 1
ATOM 1467 C C . PRO A 1 197 ? 0.488 -19.028 0.842 1.00 89.56 197 PRO A C 1
ATOM 1469 O O . PRO A 1 197 ? 0.027 -19.170 1.970 1.00 89.56 197 PRO A O 1
ATOM 1472 N N . GLY A 1 198 ? 1.802 -18.913 0.613 1.00 88.75 198 GLY A N 1
ATOM 1473 C CA . GLY A 1 198 ? 2.819 -18.899 1.668 1.00 88.75 198 GLY A CA 1
ATOM 1474 C C . GLY A 1 198 ? 3.008 -17.542 2.353 1.00 88.75 198 GLY A C 1
ATOM 1475 O O . GLY A 1 198 ? 3.763 -17.456 3.316 1.00 88.75 198 GLY A O 1
ATOM 1476 N N . PHE A 1 199 ? 2.352 -16.477 1.883 1.00 91.75 199 PHE A N 1
ATOM 1477 C CA . PHE A 1 199 ? 2.472 -15.152 2.488 1.00 91.75 199 PHE A CA 1
ATOM 1478 C C . PHE A 1 199 ? 1.526 -15.002 3.685 1.00 91.75 199 PHE A C 1
ATOM 1480 O O . PHE A 1 199 ? 0.306 -14.962 3.524 1.00 91.75 199 PHE A O 1
ATOM 1487 N N . ALA A 1 200 ? 2.089 -14.873 4.888 1.00 85.38 200 ALA A N 1
ATOM 1488 C CA . ALA A 1 200 ? 1.320 -14.875 6.138 1.00 85.38 200 ALA A CA 1
ATOM 1489 C C . ALA A 1 200 ? 1.138 -13.487 6.783 1.00 85.38 200 ALA A C 1
ATOM 1491 O O . ALA A 1 200 ? 0.435 -13.357 7.785 1.00 85.38 200 ALA A O 1
ATOM 1492 N N . ARG A 1 201 ? 1.747 -12.425 6.235 1.00 84.44 201 ARG A N 1
ATOM 1493 C CA . ARG A 1 201 ? 1.741 -11.091 6.873 1.00 84.44 201 ARG A CA 1
ATOM 1494 C C . ARG A 1 201 ? 0.386 -10.377 6.788 1.00 84.44 201 ARG A C 1
ATOM 1496 O O . ARG A 1 201 ? 0.115 -9.490 7.595 1.00 84.44 201 ARG A O 1
ATOM 1503 N N . PHE A 1 202 ? -0.464 -10.755 5.834 1.00 85.50 202 PHE A N 1
ATOM 1504 C CA . PHE A 1 202 ? -1.902 -10.472 5.832 1.00 85.50 202 PHE A CA 1
ATOM 1505 C C . PHE A 1 202 ? -2.639 -11.481 4.933 1.00 85.50 202 PHE A C 1
ATOM 1507 O O . PHE A 1 202 ? -2.046 -11.992 3.984 1.00 85.50 202 PHE A O 1
ATOM 1514 N N . PRO A 1 203 ? -3.932 -11.756 5.182 1.00 79.12 203 PRO A N 1
ATOM 1515 C CA . PRO A 1 203 ? -4.681 -12.725 4.391 1.00 79.12 203 PRO A CA 1
ATOM 1516 C C . PRO A 1 203 ? -5.145 -12.149 3.048 1.00 79.12 203 PRO A C 1
ATOM 1518 O O . PRO A 1 203 ? -5.475 -10.967 2.947 1.00 79.12 203 PRO A O 1
ATOM 1521 N N . PHE A 1 204 ? -5.270 -13.019 2.045 1.00 81.50 204 PHE A N 1
ATOM 1522 C CA . PHE A 1 204 ? -6.048 -12.779 0.827 1.00 81.50 204 PHE A CA 1
ATOM 1523 C C . PHE A 1 204 ? -7.337 -13.597 0.885 1.00 81.50 204 PHE A C 1
ATOM 1525 O O . PHE A 1 204 ? -7.278 -14.830 0.850 1.00 81.50 204 PHE A O 1
ATOM 1532 N N . ASP A 1 205 ? -8.480 -12.916 0.975 1.00 81.81 205 ASP A N 1
ATOM 1533 C CA . ASP A 1 205 ? -9.805 -13.536 0.911 1.00 81.81 205 ASP A CA 1
ATOM 1534 C C . ASP A 1 205 ? -10.122 -14.058 -0.498 1.00 81.81 205 ASP A C 1
ATOM 1536 O O . ASP A 1 205 ? -9.538 -13.620 -1.490 1.00 81.81 205 ASP A O 1
ATOM 1540 N N . GLU A 1 206 ? -11.035 -15.026 -0.576 1.00 85.31 206 GLU A N 1
ATOM 1541 C CA . GLU A 1 206 ? -11.387 -15.722 -1.818 1.00 85.31 206 GLU A CA 1
ATOM 1542 C C . GLU A 1 206 ? -11.937 -14.773 -2.891 1.00 85.31 206 GLU A C 1
ATOM 1544 O O . GLU A 1 206 ? -11.617 -14.924 -4.068 1.00 85.31 206 GLU A O 1
ATOM 1549 N N . ASP A 1 207 ? -12.711 -13.762 -2.488 1.00 87.00 207 ASP A N 1
ATOM 1550 C CA . ASP A 1 207 ? -13.226 -12.745 -3.405 1.00 87.00 207 ASP A CA 1
ATOM 1551 C C . ASP A 1 207 ? -12.086 -11.963 -4.070 1.00 87.00 207 ASP A C 1
ATOM 1553 O O . ASP A 1 207 ? -12.000 -11.929 -5.296 1.00 87.00 207 ASP A O 1
ATOM 1557 N N . SER A 1 208 ? -11.133 -11.454 -3.280 1.00 87.81 208 SER A N 1
ATOM 1558 C CA . SER A 1 208 ? -9.950 -10.769 -3.822 1.00 87.81 208 SER A CA 1
ATOM 1559 C C . SER A 1 208 ? -9.151 -11.661 -4.777 1.00 87.81 208 SER A C 1
ATOM 1561 O O . SER A 1 208 ? -8.739 -11.209 -5.843 1.00 87.81 208 SER A O 1
ATOM 1563 N N . ARG A 1 209 ? -8.966 -12.948 -4.436 1.00 89.94 209 ARG A N 1
ATOM 1564 C CA . ARG A 1 209 ? -8.261 -13.911 -5.305 1.00 89.94 209 ARG A CA 1
ATOM 1565 C C . ARG A 1 209 ? -8.962 -14.080 -6.654 1.00 89.94 209 ARG A C 1
ATOM 1567 O O . ARG A 1 209 ? -8.290 -14.096 -7.682 1.00 89.94 209 ARG A O 1
ATOM 1574 N N . ARG A 1 210 ? -10.296 -14.190 -6.655 1.00 93.56 210 ARG A N 1
ATOM 1575 C CA . ARG A 1 210 ? -11.096 -14.308 -7.885 1.00 93.56 210 ARG A CA 1
ATOM 1576 C C . ARG A 1 210 ? -10.989 -13.056 -8.751 1.00 93.56 210 ARG A C 1
ATOM 1578 O O . ARG A 1 210 ? -10.760 -13.188 -9.949 1.00 93.56 210 ARG A O 1
ATOM 1585 N N . ARG A 1 211 ? -11.091 -11.866 -8.151 1.00 95.38 211 ARG A N 1
ATOM 1586 C CA . ARG A 1 211 ? -10.990 -10.588 -8.878 1.00 95.38 211 ARG A CA 1
ATOM 1587 C C . ARG A 1 211 ? -9.608 -10.371 -9.491 1.00 95.38 211 ARG A C 1
ATOM 1589 O O . ARG A 1 211 ? -9.517 -9.957 -10.639 1.00 95.38 211 ARG A O 1
ATOM 1596 N N . PHE A 1 212 ? -8.537 -10.732 -8.784 1.00 95.69 212 PHE A N 1
ATOM 1597 C CA . PHE A 1 212 ? -7.170 -10.631 -9.310 1.00 95.69 212 PHE A CA 1
ATOM 1598 C C . PHE A 1 212 ? -6.960 -11.459 -10.582 1.00 95.69 212 PHE A C 1
ATOM 1600 O O . PHE A 1 212 ? -6.304 -10.995 -11.511 1.00 95.69 212 PHE A O 1
ATOM 1607 N N . GLY A 1 213 ? -7.571 -12.646 -10.663 1.00 94.19 213 GLY A N 1
ATOM 1608 C CA . GLY A 1 213 ? -7.534 -13.480 -11.867 1.00 94.19 213 GLY A CA 1
ATOM 1609 C C . GLY A 1 213 ? -8.296 -12.903 -13.069 1.00 94.19 213 GLY A C 1
ATOM 1610 O O . GLY A 1 213 ? -8.131 -13.405 -14.177 1.00 94.19 213 GLY A O 1
ATOM 1611 N N . GLN A 1 214 ? -9.115 -11.867 -12.864 1.00 95.19 214 GLN A N 1
ATOM 1612 C CA . GLN A 1 214 ? -9.888 -11.175 -13.903 1.00 95.19 214 GLN A CA 1
ATOM 1613 C C . GLN A 1 214 ? -9.257 -9.839 -14.314 1.00 95.19 214 GLN A C 1
ATOM 1615 O O . GLN A 1 214 ? -9.763 -9.170 -15.215 1.00 95.19 214 GLN A O 1
ATOM 1620 N N . TYR A 1 215 ? -8.175 -9.423 -13.654 1.00 97.19 215 TYR A N 1
ATOM 1621 C CA . TYR A 1 215 ? -7.504 -8.181 -14.002 1.00 97.19 215 TYR A CA 1
ATOM 1622 C C . TYR A 1 215 ? -6.859 -8.269 -15.387 1.00 97.19 215 TYR A C 1
ATOM 1624 O O . TYR A 1 215 ? -6.309 -9.317 -15.742 1.00 97.19 215 TYR A O 1
ATOM 1632 N N . PRO A 1 216 ? -6.871 -7.164 -16.160 1.00 96.88 216 PRO A N 1
ATOM 1633 C CA . PRO A 1 216 ? -6.088 -7.099 -17.381 1.00 96.88 216 PRO A CA 1
ATOM 1634 C C . PRO A 1 216 ? -4.600 -7.310 -17.048 1.00 96.88 216 PRO A C 1
ATOM 1636 O O . PRO A 1 216 ? -4.142 -6.852 -15.991 1.00 96.88 216 PRO A O 1
ATOM 1639 N N . PRO A 1 217 ? -3.835 -8.002 -17.909 1.00 96.00 217 PRO A N 1
ATOM 1640 C CA . PRO A 1 217 ? -2.408 -8.191 -17.689 1.00 96.00 217 PRO A CA 1
ATOM 1641 C C . PRO A 1 217 ? -1.681 -6.850 -17.529 1.00 96.00 217 PRO A C 1
ATOM 1643 O O . PRO A 1 217 ? -1.886 -5.927 -18.313 1.00 96.00 217 PRO A O 1
ATOM 1646 N N . ALA A 1 218 ? -0.833 -6.738 -16.507 1.00 95.19 218 ALA A N 1
ATOM 1647 C CA . ALA A 1 218 ? 0.076 -5.606 -16.363 1.00 95.19 218 ALA A CA 1
ATOM 1648 C C . ALA A 1 218 ? 1.412 -5.906 -17.033 1.00 95.19 218 ALA A C 1
ATOM 1650 O O . ALA A 1 218 ? 1.840 -7.058 -17.111 1.00 95.19 218 ALA A O 1
ATOM 1651 N N . GLN A 1 219 ? 2.094 -4.847 -17.455 1.00 93.88 219 GLN A N 1
ATOM 1652 C CA . GLN A 1 219 ? 3.417 -4.956 -18.050 1.00 93.88 219 GLN A 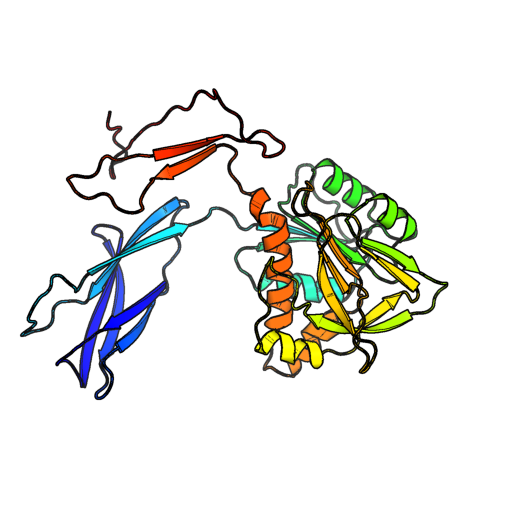CA 1
ATOM 1653 C C . GLN A 1 219 ? 4.493 -4.955 -16.966 1.00 93.88 219 GLN A C 1
ATOM 1655 O O . GLN A 1 219 ? 4.477 -4.135 -16.040 1.00 93.88 219 GLN A O 1
ATOM 1660 N N . VAL A 1 220 ? 5.438 -5.881 -17.103 1.00 95.00 220 VAL A N 1
ATOM 1661 C CA . VAL A 1 220 ? 6.633 -5.993 -16.260 1.00 95.00 220 VAL A CA 1
ATOM 1662 C C . VAL A 1 220 ? 7.864 -6.153 -17.148 1.00 95.00 220 VAL A C 1
ATOM 1664 O O . VAL A 1 220 ? 7.752 -6.691 -18.249 1.00 95.00 220 VAL A O 1
ATOM 1667 N N . PRO A 1 221 ? 9.056 -5.701 -16.728 1.00 93.94 221 PRO A N 1
ATOM 1668 C CA . PRO A 1 221 ? 10.265 -5.917 -17.515 1.00 93.94 221 PRO A CA 1
ATOM 1669 C C . PRO A 1 221 ? 10.566 -7.414 -17.654 1.00 93.94 221 PRO A C 1
ATOM 1671 O O . PRO A 1 221 ? 10.601 -8.140 -16.656 1.00 93.94 221 PRO A O 1
ATOM 1674 N N . PHE A 1 222 ? 10.856 -7.864 -18.876 1.00 92.81 222 PHE A N 1
ATOM 1675 C CA . PHE A 1 222 ? 11.355 -9.215 -19.106 1.00 92.81 222 PHE A CA 1
ATOM 1676 C C . PHE A 1 222 ? 12.758 -9.339 -18.505 1.00 92.81 222 PHE A C 1
ATOM 1678 O O . PHE A 1 222 ? 13.638 -8.520 -18.775 1.00 92.81 222 PHE A O 1
ATOM 1685 N N . GLY A 1 223 ? 12.989 -10.365 -17.688 1.00 92.19 223 GLY A N 1
ATOM 1686 C CA . GLY A 1 223 ? 14.292 -10.592 -17.070 1.00 92.19 223 GLY A CA 1
ATOM 1687 C C . GLY A 1 223 ? 14.250 -11.390 -15.774 1.00 92.19 223 GLY A C 1
ATOM 1688 O O . GLY A 1 223 ? 13.294 -12.127 -15.490 1.00 92.19 223 GLY A O 1
ATOM 1689 N N . ASP A 1 224 ? 15.333 -11.243 -15.010 1.00 94.25 224 ASP A N 1
ATOM 1690 C CA . ASP A 1 224 ? 15.547 -11.910 -13.730 1.00 94.25 224 ASP A CA 1
ATOM 1691 C C . ASP A 1 224 ? 15.007 -11.042 -12.586 1.00 94.25 224 ASP A C 1
ATOM 1693 O O . ASP A 1 224 ? 15.369 -9.874 -12.442 1.00 94.25 224 ASP A O 1
ATOM 1697 N N . VAL A 1 225 ? 14.152 -11.627 -11.748 1.00 96.75 225 VAL A N 1
ATOM 1698 C CA . VAL A 1 225 ? 13.578 -10.980 -10.562 1.00 96.75 225 VAL A CA 1
ATOM 1699 C C . VAL A 1 225 ? 13.842 -11.886 -9.367 1.00 96.75 225 VAL A C 1
ATOM 1701 O O . VAL A 1 225 ? 13.430 -13.047 -9.382 1.00 96.75 225 VAL A O 1
ATOM 1704 N N . ARG A 1 226 ? 14.553 -11.394 -8.348 1.00 96.19 226 ARG A N 1
ATOM 1705 C CA . ARG A 1 226 ? 14.994 -12.215 -7.208 1.00 96.19 226 ARG A CA 1
ATOM 1706 C C . ARG A 1 226 ? 14.664 -11.551 -5.878 1.00 96.19 226 ARG A C 1
ATOM 1708 O O . ARG A 1 226 ? 14.851 -10.349 -5.706 1.00 96.19 226 ARG A O 1
ATOM 1715 N N . LEU A 1 227 ? 14.195 -12.351 -4.925 1.00 97.12 227 LEU A N 1
ATOM 1716 C CA . LEU A 1 227 ? 14.037 -11.924 -3.537 1.00 97.12 227 LEU A CA 1
ATOM 1717 C C . LEU A 1 227 ? 15.400 -11.929 -2.833 1.00 97.12 227 LEU A C 1
ATOM 1719 O O . LEU A 1 227 ? 16.204 -12.840 -3.022 1.00 97.12 227 LEU A O 1
ATOM 1723 N N . GLY A 1 228 ? 15.652 -10.900 -2.028 1.00 92.56 228 GLY A N 1
ATOM 1724 C CA . GLY A 1 228 ? 16.784 -10.832 -1.105 1.00 92.56 228 GLY A CA 1
ATOM 1725 C C . GLY A 1 228 ? 16.508 -11.575 0.207 1.00 92.56 228 GLY A C 1
ATOM 1726 O O . GLY A 1 228 ? 15.390 -12.020 0.465 1.00 92.56 228 GLY A O 1
ATOM 1727 N N . GLY A 1 229 ? 17.528 -11.689 1.062 1.00 85.94 229 GLY A N 1
ATOM 1728 C CA . GLY A 1 229 ? 17.427 -12.401 2.340 1.00 85.94 229 GLY A CA 1
ATOM 1729 C C . GLY A 1 229 ? 16.297 -11.870 3.232 1.00 85.94 229 GLY A C 1
ATOM 1730 O O . GLY A 1 229 ? 16.274 -10.692 3.582 1.00 85.94 229 GLY A O 1
ATOM 1731 N N . GLY A 1 230 ? 15.358 -12.750 3.590 1.00 87.94 230 GLY A N 1
ATOM 1732 C CA . GLY A 1 230 ? 14.210 -12.437 4.448 1.00 87.94 230 GLY A CA 1
ATOM 1733 C C . GLY A 1 230 ? 13.058 -11.693 3.763 1.00 87.94 230 GLY A C 1
ATOM 1734 O O . GLY A 1 230 ? 12.067 -11.405 4.426 1.00 87.94 230 GLY A O 1
ATOM 1735 N N . ALA A 1 231 ? 13.160 -11.372 2.469 1.00 95.88 231 ALA A N 1
ATOM 1736 C CA . ALA A 1 231 ? 12.053 -10.787 1.721 1.00 95.88 231 ALA A CA 1
ATOM 1737 C C . ALA A 1 231 ? 11.000 -11.844 1.351 1.00 95.88 231 ALA A C 1
ATOM 1739 O O . ALA A 1 231 ? 11.321 -13.002 1.087 1.00 95.88 231 ALA A O 1
ATOM 1740 N N . GLU A 1 232 ? 9.738 -11.426 1.282 1.00 95.88 232 GLU A N 1
ATOM 1741 C CA . GLU A 1 232 ? 8.594 -12.305 1.025 1.00 95.88 232 GLU A CA 1
ATOM 1742 C C . GLU A 1 232 ? 7.721 -11.738 -0.097 1.00 95.88 232 GLU A C 1
ATOM 1744 O O . GLU A 1 232 ? 7.367 -10.556 -0.083 1.00 95.88 232 GLU A O 1
ATOM 1749 N N . ALA A 1 233 ? 7.319 -12.573 -1.056 1.00 97.94 233 ALA A N 1
ATOM 1750 C CA . ALA A 1 233 ? 6.343 -12.176 -2.067 1.00 97.94 233 ALA A CA 1
ATOM 1751 C C . ALA A 1 233 ? 4.914 -12.355 -1.545 1.00 97.94 233 ALA A C 1
ATOM 1753 O O . ALA A 1 233 ? 4.555 -13.436 -1.087 1.00 97.94 233 ALA A O 1
ATOM 1754 N N . ALA A 1 234 ? 4.086 -11.322 -1.660 1.00 97.69 234 ALA A N 1
ATOM 1755 C CA . ALA A 1 234 ? 2.647 -11.400 -1.424 1.00 97.69 234 ALA A CA 1
ATOM 1756 C C . ALA A 1 234 ? 1.879 -11.785 -2.694 1.00 97.69 234 ALA A C 1
ATOM 1758 O O . ALA A 1 234 ? 0.884 -12.506 -2.621 1.00 97.69 234 ALA A O 1
ATOM 1759 N N . LEU A 1 235 ? 2.355 -11.324 -3.854 1.00 98.38 235 LEU A N 1
ATOM 1760 C CA . LEU A 1 235 ? 1.827 -11.685 -5.168 1.00 98.38 235 LEU A CA 1
ATOM 1761 C C . LEU A 1 235 ? 2.962 -12.229 -6.036 1.00 98.38 235 LEU A C 1
ATOM 1763 O O . LEU A 1 235 ? 4.039 -11.632 -6.092 1.00 98.38 235 LEU A O 1
ATOM 1767 N N . TRP A 1 236 ? 2.691 -13.322 -6.732 1.00 98.06 236 TRP A N 1
ATOM 1768 C CA . TRP A 1 236 ? 3.487 -13.871 -7.820 1.00 98.06 236 TRP A CA 1
ATOM 1769 C C . TRP A 1 236 ? 2.978 -13.369 -9.173 1.00 98.06 236 TRP A C 1
ATOM 1771 O O . TRP A 1 236 ? 1.842 -12.907 -9.296 1.00 98.06 236 TRP A O 1
ATOM 1781 N N . GLN A 1 237 ? 3.827 -13.474 -10.189 1.00 97.62 237 GLN A N 1
ATOM 1782 C CA . GLN A 1 237 ? 3.474 -13.223 -11.581 1.00 97.62 237 GLN A CA 1
ATOM 1783 C C . GLN A 1 237 ? 2.882 -14.490 -12.209 1.00 97.62 237 GLN A C 1
ATOM 1785 O O . GLN A 1 237 ? 3.465 -15.574 -12.097 1.00 97.62 237 GLN A O 1
ATOM 1790 N N . GLN A 1 238 ? 1.767 -14.355 -12.922 1.00 97.25 238 GLN A N 1
ATOM 1791 C CA . GLN A 1 238 ? 1.230 -15.395 -13.797 1.00 97.25 238 GLN A CA 1
ATOM 1792 C C . GLN A 1 238 ? 1.283 -14.914 -15.252 1.00 97.25 238 GLN A C 1
ATOM 1794 O O . GLN A 1 238 ? 0.671 -13.905 -15.590 1.00 97.25 238 GLN A O 1
ATOM 1799 N N . VAL A 1 239 ? 2.009 -15.634 -16.112 1.00 95.75 239 VAL A N 1
ATOM 1800 C CA . VAL A 1 239 ? 2.142 -15.311 -17.544 1.00 95.75 239 VAL A CA 1
ATOM 1801 C C . VAL A 1 239 ? 1.091 -16.112 -18.309 1.00 95.75 239 VAL A C 1
ATOM 1803 O O . VAL A 1 239 ? 1.207 -17.331 -18.464 1.00 95.75 239 VAL A O 1
ATOM 1806 N N . GLY A 1 240 ? 0.012 -15.454 -18.734 1.00 92.31 240 GLY A N 1
ATOM 1807 C CA . GLY A 1 240 ? -1.155 -16.131 -19.302 1.00 92.31 240 GLY A CA 1
ATOM 1808 C C . GLY A 1 240 ? -1.764 -17.137 -18.315 1.00 92.31 240 GLY A C 1
ATOM 1809 O O . GLY A 1 240 ? -2.391 -16.755 -17.327 1.00 92.31 240 GLY A O 1
ATOM 1810 N N . ARG A 1 241 ? -1.583 -18.439 -18.570 1.00 92.00 241 ARG A N 1
ATOM 1811 C CA . ARG A 1 241 ? -2.032 -19.532 -17.680 1.00 92.00 241 ARG A CA 1
ATOM 1812 C C . ARG A 1 241 ? -0.912 -20.153 -16.846 1.00 92.00 241 ARG A C 1
ATOM 1814 O O . ARG A 1 241 ? -1.187 -21.048 -16.054 1.00 92.00 241 ARG A O 1
ATOM 1821 N N . LEU A 1 242 ? 0.333 -19.723 -17.041 1.00 96.06 242 LEU A N 1
ATOM 1822 C CA . LEU A 1 242 ? 1.492 -20.296 -16.370 1.00 96.06 242 LEU A CA 1
ATOM 1823 C C . LEU A 1 242 ? 1.763 -19.543 -15.058 1.00 96.06 242 LEU A C 1
ATOM 1825 O O . LEU A 1 242 ? 2.241 -18.404 -15.108 1.00 96.06 242 LEU A O 1
ATOM 1829 N N . PRO A 1 243 ? 1.483 -20.137 -13.882 1.00 95.94 243 PRO A N 1
ATOM 1830 C CA . PRO A 1 243 ? 1.923 -19.564 -12.619 1.00 95.94 243 PRO A CA 1
ATOM 1831 C C . PRO A 1 243 ? 3.451 -19.621 -12.543 1.00 95.94 243 PRO A C 1
ATOM 1833 O O . PRO A 1 243 ? 4.066 -20.637 -12.869 1.00 95.94 243 PRO A O 1
ATOM 1836 N N . THR A 1 244 ? 4.072 -18.536 -12.092 1.00 95.88 244 THR A N 1
ATOM 1837 C CA . THR A 1 244 ? 5.522 -18.477 -11.879 1.00 95.88 244 THR A CA 1
ATOM 1838 C C . THR A 1 244 ? 5.831 -18.220 -10.406 1.00 95.88 244 THR A C 1
ATOM 1840 O O . THR A 1 244 ? 4.951 -17.871 -9.625 1.00 95.88 244 THR A O 1
ATOM 1843 N N . GLN A 1 245 ? 7.100 -18.357 -10.024 1.00 94.56 245 GLN A N 1
ATOM 1844 C CA . GLN A 1 245 ? 7.604 -17.899 -8.724 1.00 94.56 245 GLN A CA 1
ATOM 1845 C C . GLN A 1 245 ? 8.337 -16.550 -8.837 1.00 94.56 245 GLN A C 1
ATOM 1847 O O . GLN A 1 245 ? 9.158 -16.208 -7.987 1.00 94.56 245 GLN A O 1
ATOM 1852 N N . LYS A 1 246 ? 8.072 -15.767 -9.896 1.00 97.06 246 LYS A N 1
ATOM 1853 C CA . LYS A 1 246 ? 8.602 -14.404 -10.012 1.00 97.06 246 LYS A CA 1
ATOM 1854 C C . LYS A 1 246 ? 7.753 -13.457 -9.151 1.00 97.06 246 LYS A C 1
ATOM 1856 O O . LYS A 1 246 ? 6.531 -13.443 -9.318 1.00 97.06 246 LYS A O 1
ATOM 1861 N N . PRO A 1 247 ? 8.342 -12.674 -8.231 1.00 98.00 247 PRO A N 1
ATOM 1862 C CA . PRO A 1 247 ? 7.594 -11.737 -7.396 1.00 98.00 247 PRO A CA 1
ATOM 1863 C C . PRO A 1 247 ? 6.947 -10.626 -8.227 1.00 98.00 247 PRO A C 1
ATOM 1865 O O . PRO A 1 247 ? 7.596 -10.020 -9.080 1.00 98.00 247 PRO A O 1
ATOM 1868 N N . LEU A 1 248 ? 5.686 -10.325 -7.936 1.00 98.19 248 LEU A N 1
ATOM 1869 C CA . LEU A 1 248 ? 4.966 -9.162 -8.455 1.00 98.19 248 LEU A CA 1
ATOM 1870 C C . LEU A 1 248 ? 4.850 -8.076 -7.381 1.00 98.19 248 LEU A C 1
ATOM 1872 O O . LEU A 1 248 ? 5.193 -6.926 -7.624 1.00 98.19 248 LEU A O 1
ATOM 1876 N N . LEU A 1 249 ? 4.419 -8.458 -6.176 1.00 98.62 249 LEU A N 1
ATOM 1877 C CA . LEU A 1 249 ? 4.434 -7.610 -4.984 1.00 98.62 249 LEU A CA 1
ATOM 1878 C C . LEU A 1 249 ? 5.287 -8.296 -3.925 1.00 98.62 249 LEU A C 1
ATOM 1880 O O . LEU A 1 249 ? 4.918 -9.366 -3.441 1.00 98.62 249 LEU A O 1
ATOM 1884 N N . ALA A 1 250 ? 6.399 -7.675 -3.556 1.00 98.31 250 ALA A N 1
ATOM 1885 C CA . ALA A 1 250 ? 7.323 -8.180 -2.552 1.00 98.31 250 ALA A CA 1
ATOM 1886 C C . ALA A 1 250 ? 7.442 -7.214 -1.376 1.00 98.31 250 ALA A C 1
ATOM 1888 O O . ALA A 1 250 ? 7.384 -5.999 -1.547 1.00 98.31 250 ALA A O 1
ATOM 1889 N N . PHE A 1 251 ? 7.649 -7.761 -0.187 1.00 97.44 251 PHE A N 1
ATOM 1890 C CA . PHE A 1 251 ? 7.980 -7.011 1.013 1.00 97.44 251 PHE A CA 1
ATOM 1891 C C . PHE A 1 251 ? 9.408 -7.340 1.427 1.00 97.44 251 PHE A C 1
ATOM 1893 O O . PHE A 1 251 ? 9.798 -8.507 1.440 1.00 97.44 251 PHE A O 1
ATOM 1900 N N . GLY A 1 252 ? 10.171 -6.315 1.803 1.00 94.81 252 GLY A N 1
ATOM 1901 C CA . GLY A 1 252 ? 11.465 -6.500 2.446 1.00 94.81 252 GLY A CA 1
ATOM 1902 C C . GLY A 1 252 ? 11.329 -7.224 3.788 1.00 94.81 252 GLY A C 1
ATOM 1903 O O . GLY A 1 252 ? 10.219 -7.386 4.322 1.00 94.81 252 GLY A O 1
ATOM 1904 N N . SER A 1 253 ? 12.475 -7.637 4.335 1.00 89.31 253 SER A N 1
ATOM 1905 C CA . SER A 1 253 ? 12.535 -8.369 5.601 1.00 89.31 253 SER A CA 1
ATOM 1906 C C . SER A 1 253 ? 11.754 -7.669 6.709 1.00 89.31 253 SER A C 1
ATOM 1908 O O . SER A 1 253 ? 11.815 -6.448 6.875 1.00 89.31 253 SER A O 1
ATOM 1910 N N . ALA A 1 254 ? 11.032 -8.461 7.504 1.00 79.81 254 ALA A N 1
ATOM 1911 C CA . ALA A 1 254 ? 10.273 -7.973 8.652 1.00 79.81 254 ALA A CA 1
ATOM 1912 C C . ALA A 1 254 ? 11.156 -7.276 9.707 1.00 79.81 254 ALA A C 1
ATOM 1914 O O . ALA A 1 254 ? 10.644 -6.454 10.472 1.00 79.81 254 ALA A O 1
ATOM 1915 N N . THR A 1 255 ? 12.459 -7.581 9.726 1.00 78.50 255 THR A N 1
ATOM 1916 C CA . THR A 1 255 ? 13.452 -7.000 10.642 1.00 78.50 255 THR A CA 1
ATOM 1917 C C . THR A 1 255 ? 14.103 -5.721 10.107 1.00 78.50 255 THR A C 1
ATOM 1919 O O . THR A 1 255 ? 14.703 -4.970 10.873 1.00 78.50 255 THR A O 1
ATOM 1922 N N . THR A 1 256 ? 13.976 -5.425 8.810 1.00 82.31 256 THR A N 1
ATOM 1923 C CA . THR A 1 256 ? 14.585 -4.234 8.205 1.00 82.31 256 THR A CA 1
ATOM 1924 C C . THR A 1 256 ? 13.771 -2.976 8.514 1.00 82.31 256 THR A C 1
ATOM 1926 O O . THR A 1 256 ? 12.550 -2.943 8.352 1.00 82.31 256 THR A O 1
ATOM 1929 N N . THR A 1 257 ? 14.470 -1.912 8.927 1.00 82.12 257 THR A N 1
ATOM 1930 C CA . THR A 1 257 ? 13.885 -0.590 9.201 1.00 82.12 257 THR A CA 1
ATOM 1931 C C . THR A 1 257 ? 14.622 0.505 8.410 1.00 82.12 257 THR A C 1
ATOM 1933 O O . THR A 1 257 ? 15.836 0.642 8.576 1.00 82.12 257 THR A O 1
ATOM 1936 N N . PRO A 1 258 ? 13.935 1.357 7.624 1.00 90.25 258 PRO A N 1
ATOM 1937 C CA . PRO A 1 258 ? 12.488 1.366 7.413 1.00 90.25 258 PRO A CA 1
ATOM 1938 C C . PRO A 1 258 ? 12.006 0.177 6.579 1.00 90.25 258 PRO A C 1
ATOM 1940 O O . PRO A 1 258 ? 12.762 -0.397 5.801 1.00 90.25 258 PRO A O 1
ATOM 1943 N N . ARG A 1 259 ? 10.729 -0.179 6.743 1.00 93.00 259 ARG A N 1
ATOM 1944 C CA . ARG A 1 259 ? 10.106 -1.242 5.951 1.00 93.00 259 ARG A CA 1
ATOM 1945 C C . ARG A 1 259 ? 9.941 -0.802 4.504 1.00 93.00 259 ARG A C 1
ATOM 1947 O O . ARG A 1 259 ? 9.553 0.335 4.233 1.00 93.00 259 ARG A O 1
ATOM 1954 N N . THR A 1 260 ? 10.161 -1.738 3.595 1.00 96.44 260 THR A N 1
ATOM 1955 C CA . THR A 1 260 ? 10.023 -1.532 2.157 1.00 96.44 260 THR A CA 1
ATOM 1956 C C . THR A 1 260 ? 9.090 -2.567 1.549 1.00 96.44 260 THR A C 1
ATOM 1958 O O . THR A 1 260 ? 9.007 -3.708 2.008 1.00 96.44 260 THR A O 1
ATOM 1961 N N . ALA A 1 261 ? 8.385 -2.163 0.502 1.00 98.19 261 ALA A N 1
ATOM 1962 C CA . ALA A 1 261 ? 7.673 -3.051 -0.400 1.00 98.19 261 ALA A CA 1
ATOM 1963 C C . ALA A 1 261 ? 7.915 -2.600 -1.837 1.00 98.19 261 ALA A C 1
ATOM 1965 O O . ALA A 1 261 ? 8.140 -1.414 -2.077 1.00 98.19 261 ALA A O 1
ATOM 1966 N N . THR A 1 262 ? 7.831 -3.531 -2.778 1.00 98.62 262 THR A N 1
ATOM 1967 C CA . THR A 1 262 ? 7.964 -3.251 -4.204 1.00 98.62 262 THR A CA 1
ATOM 1968 C C . THR A 1 262 ? 6.860 -3.948 -4.974 1.00 98.62 262 THR A C 1
ATOM 1970 O O . THR A 1 262 ? 6.742 -5.170 -4.912 1.00 98.62 262 THR A O 1
ATOM 1973 N N . LEU A 1 263 ? 6.085 -3.166 -5.719 1.00 98.56 263 LEU A N 1
ATOM 1974 C CA . LEU A 1 263 ? 5.188 -3.630 -6.767 1.00 98.56 263 LEU A CA 1
ATOM 1975 C C . LEU A 1 263 ? 5.904 -3.464 -8.112 1.00 98.56 263 LEU A C 1
ATOM 1977 O O . LEU A 1 263 ? 6.127 -2.345 -8.572 1.00 98.56 263 LEU A O 1
ATOM 1981 N N . LEU A 1 264 ? 6.297 -4.574 -8.725 1.00 97.94 264 LEU A N 1
ATOM 1982 C CA . LEU A 1 264 ? 6.903 -4.596 -10.052 1.00 97.94 264 LEU A CA 1
ATOM 1983 C C . LEU A 1 264 ? 5.795 -4.697 -11.099 1.00 97.94 264 LEU A C 1
ATOM 1985 O O . LEU A 1 264 ? 5.563 -5.771 -11.632 1.00 97.94 264 LEU A O 1
ATOM 1989 N N . ALA A 1 265 ? 5.074 -3.606 -11.329 1.00 94.31 265 ALA A N 1
ATOM 1990 C CA . ALA A 1 265 ? 4.058 -3.501 -12.369 1.00 94.31 265 ALA A CA 1
ATOM 1991 C C . ALA A 1 265 ? 3.748 -2.034 -12.645 1.00 94.31 265 ALA A C 1
ATOM 1993 O O . ALA A 1 265 ? 3.607 -1.236 -11.714 1.00 94.31 265 ALA A O 1
ATOM 1994 N N . GLU A 1 266 ? 3.549 -1.710 -13.916 1.00 88.50 266 GLU A N 1
ATOM 1995 C CA . GLU A 1 266 ? 2.955 -0.443 -14.333 1.00 88.50 266 GLU A CA 1
ATOM 1996 C C . GLU A 1 266 ? 1.587 -0.660 -14.978 1.00 88.50 266 GLU A C 1
ATOM 1998 O O . GLU A 1 266 ? 1.202 -1.785 -15.300 1.00 88.50 266 GLU A O 1
ATOM 2003 N N . ASN A 1 267 ? 0.830 0.426 -15.136 1.00 93.38 267 ASN A N 1
ATOM 2004 C CA . ASN A 1 267 ? -0.538 0.405 -15.661 1.00 93.38 267 ASN A CA 1
ATOM 2005 C C . ASN A 1 267 ? -1.558 -0.320 -14.769 1.00 93.38 267 ASN A C 1
ATOM 2007 O O . ASN A 1 267 ? -2.645 -0.688 -15.210 1.00 93.38 267 ASN A O 1
ATOM 2011 N N . THR A 1 268 ? -1.262 -0.443 -13.476 1.00 95.94 268 THR A N 1
ATOM 2012 C CA . THR A 1 268 ? -2.178 -1.020 -12.478 1.00 95.94 268 THR A CA 1
ATOM 2013 C C . THR A 1 268 ? -3.474 -0.215 -12.304 1.00 95.94 268 THR A C 1
ATOM 2015 O O . THR A 1 268 ? -4.445 -0.728 -11.750 1.00 95.94 268 THR A O 1
ATOM 2018 N N . TRP A 1 269 ? -3.553 1.019 -12.817 1.00 97.31 269 TRP A N 1
ATOM 2019 C CA . TRP A 1 269 ? -4.815 1.757 -12.946 1.00 97.31 269 TRP A CA 1
ATOM 2020 C C . TRP A 1 269 ? -5.878 0.979 -13.728 1.00 97.31 269 TRP A C 1
ATOM 2022 O O . TRP A 1 269 ? -7.065 1.109 -13.421 1.00 97.31 269 TRP A O 1
ATOM 2032 N N . GLN A 1 270 ? -5.463 0.155 -14.695 1.00 97.81 270 GLN A N 1
ATOM 2033 C CA . GLN A 1 270 ? -6.360 -0.691 -15.480 1.00 97.81 270 GLN A CA 1
ATOM 2034 C C . GLN A 1 270 ? -7.004 -1.772 -14.614 1.00 97.81 270 GLN A C 1
ATOM 2036 O O . GLN A 1 270 ? -8.173 -2.081 -14.814 1.00 97.81 270 GLN A O 1
ATOM 2041 N N . TRP A 1 271 ? -6.291 -2.293 -13.609 1.00 97.81 271 TRP A N 1
ATOM 2042 C CA . TRP A 1 271 ? -6.851 -3.239 -12.642 1.00 97.81 271 TRP A CA 1
ATOM 2043 C C . TRP A 1 271 ? -7.998 -2.606 -11.867 1.00 97.81 271 TRP A C 1
ATOM 2045 O O . TRP A 1 271 ? -9.104 -3.143 -11.838 1.00 97.81 271 TRP A O 1
ATOM 2055 N N . ARG A 1 272 ? -7.755 -1.417 -11.299 1.00 97.44 272 ARG A N 1
ATOM 2056 C CA . ARG A 1 272 ? -8.774 -0.681 -10.547 1.00 97.44 272 ARG A CA 1
ATOM 2057 C C . ARG A 1 272 ? -9.975 -0.328 -11.427 1.00 97.44 272 ARG A C 1
ATOM 2059 O O . ARG A 1 272 ? -11.108 -0.446 -10.977 1.00 97.44 272 ARG A O 1
ATOM 2066 N N . LEU A 1 273 ? -9.735 0.106 -12.667 1.00 97.62 273 LEU A N 1
ATOM 2067 C CA . LEU A 1 273 ? -10.799 0.464 -13.609 1.00 97.62 273 LEU A CA 1
ATOM 2068 C C . LEU A 1 273 ? -11.630 -0.752 -14.039 1.00 97.62 273 LEU A C 1
ATOM 2070 O O . LEU A 1 273 ? -12.858 -0.672 -14.047 1.00 97.62 273 LEU A O 1
ATOM 2074 N N . ALA A 1 274 ? -10.977 -1.861 -14.390 1.00 97.50 274 ALA A N 1
ATOM 2075 C CA . ALA A 1 274 ? -11.655 -3.095 -14.773 1.00 97.50 274 ALA A CA 1
ATOM 2076 C C . ALA A 1 274 ? -12.520 -3.617 -13.620 1.00 97.50 274 ALA A C 1
ATOM 2078 O O . ALA A 1 274 ? -13.683 -3.951 -13.829 1.00 97.50 274 ALA A O 1
ATOM 2079 N N . GLU A 1 275 ? -11.992 -3.595 -12.392 1.00 97.19 275 GLU A N 1
ATOM 2080 C CA . GLU A 1 275 ? -12.749 -3.998 -11.209 1.00 97.19 275 GLU A CA 1
ATOM 2081 C C . GLU A 1 275 ? -13.942 -3.073 -10.943 1.00 97.19 275 GLU A C 1
ATOM 2083 O O . GLU A 1 275 ? -15.046 -3.552 -10.704 1.00 97.19 275 GLU A O 1
ATOM 2088 N N . ALA A 1 276 ? -13.754 -1.753 -11.033 1.00 96.94 276 ALA A N 1
ATOM 2089 C CA . ALA A 1 276 ? -14.845 -0.791 -10.885 1.00 96.94 276 ALA A CA 1
ATOM 2090 C C . ALA A 1 276 ? -15.945 -1.011 -11.938 1.00 96.94 276 ALA A C 1
ATOM 2092 O O . ALA A 1 276 ? -17.127 -0.973 -11.613 1.00 96.94 276 ALA A O 1
ATOM 2093 N N . THR A 1 277 ? -15.564 -1.308 -13.182 1.00 97.00 277 THR A N 1
ATOM 2094 C CA . THR A 1 277 ? -16.510 -1.569 -14.279 1.00 97.00 277 THR A CA 1
ATOM 2095 C C . THR A 1 277 ? -17.285 -2.870 -14.065 1.00 97.00 277 THR A C 1
ATOM 2097 O O . T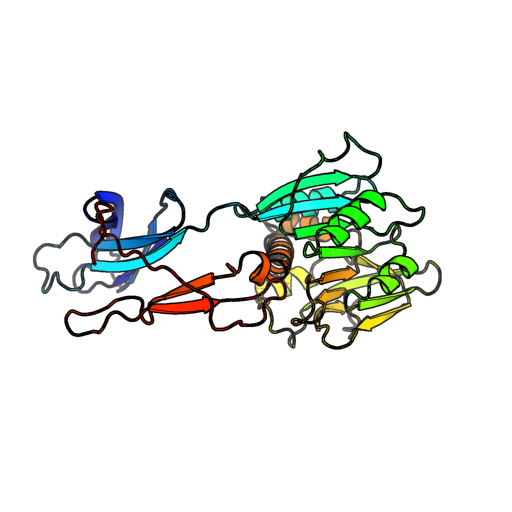HR A 1 277 ? -18.482 -2.924 -14.331 1.00 97.00 277 THR A O 1
ATOM 2100 N N . ALA A 1 278 ? -16.622 -3.916 -13.567 1.00 96.00 278 ALA A N 1
ATOM 2101 C CA . ALA A 1 278 ? -17.236 -5.222 -13.331 1.00 96.00 278 ALA A CA 1
ATOM 2102 C C . ALA A 1 278 ? -18.082 -5.290 -12.043 1.00 96.00 278 ALA A C 1
ATOM 2104 O O . ALA A 1 278 ? -18.855 -6.233 -11.873 1.00 96.00 278 ALA A O 1
ATOM 2105 N N . HIS A 1 279 ? -17.928 -4.325 -11.129 1.00 93.81 279 HIS A N 1
ATOM 2106 C CA . HIS A 1 279 ? -18.498 -4.382 -9.781 1.00 93.81 279 HIS A CA 1
ATOM 2107 C C . HIS A 1 279 ? -19.137 -3.060 -9.329 1.00 93.81 279 HIS A C 1
ATOM 2109 O O . HIS A 1 279 ? -18.919 -2.637 -8.195 1.00 93.81 279 HIS A O 1
ATOM 2115 N N . ASP A 1 280 ? -19.922 -2.406 -10.189 1.00 93.50 280 ASP A N 1
ATOM 2116 C CA . ASP A 1 280 ? -20.736 -1.227 -9.838 1.00 93.50 280 ASP A CA 1
ATOM 2117 C C . ASP A 1 280 ? -19.943 -0.108 -9.127 1.00 93.50 280 ASP A C 1
ATOM 2119 O O . ASP A 1 280 ? -20.344 0.404 -8.079 1.00 93.50 280 ASP A O 1
ATOM 2123 N N . ASP A 1 281 ? -18.778 0.238 -9.682 1.00 92.12 281 ASP A N 1
ATOM 2124 C CA . ASP A 1 281 ? -17.824 1.223 -9.150 1.00 92.12 281 ASP A CA 1
ATOM 2125 C C . ASP A 1 281 ? -17.232 0.858 -7.769 1.00 92.12 281 ASP A C 1
ATOM 2127 O O . ASP A 1 281 ? -16.828 1.720 -6.985 1.00 92.12 281 ASP A O 1
ATOM 2131 N N . ARG A 1 282 ? -17.137 -0.447 -7.458 1.00 90.62 282 ARG A N 1
ATOM 2132 C CA . ARG A 1 282 ? -16.542 -0.973 -6.211 1.00 90.62 282 ARG A CA 1
ATOM 2133 C C . ARG A 1 282 ? -15.254 -1.773 -6.448 1.00 90.62 282 ARG A C 1
ATOM 2135 O O . ARG A 1 282 ? -15.271 -3.007 -6.360 1.00 90.62 282 ARG A O 1
ATOM 2142 N N . PRO A 1 283 ? -14.111 -1.101 -6.680 1.00 95.81 283 PRO A N 1
ATOM 2143 C CA . PRO A 1 283 ? -12.807 -1.743 -6.843 1.00 95.81 283 PRO A CA 1
ATOM 2144 C C . PRO A 1 283 ? -12.178 -2.153 -5.496 1.00 95.81 283 PRO A C 1
ATOM 2146 O O . PRO A 1 283 ? -11.064 -1.758 -5.142 1.00 95.81 283 PRO A O 1
ATOM 2149 N N . GLU A 1 284 ? -12.923 -2.913 -4.695 1.00 91.25 284 GLU A N 1
ATOM 2150 C CA . GLU A 1 284 ? -12.572 -3.230 -3.313 1.00 91.25 284 GLU A CA 1
ATOM 2151 C C . GLU A 1 284 ? -11.302 -4.072 -3.171 1.00 91.25 284 GLU A C 1
ATOM 2153 O O . GLU A 1 284 ? -10.578 -3.883 -2.194 1.00 91.25 284 GLU A O 1
ATOM 2158 N N . ALA A 1 285 ? -11.013 -4.998 -4.087 1.00 94.19 285 ALA A N 1
ATOM 2159 C CA . ALA A 1 285 ? -9.827 -5.845 -3.995 1.00 94.19 285 ALA A CA 1
ATOM 2160 C C . ALA A 1 285 ? -8.550 -5.044 -4.280 1.00 94.19 285 ALA A C 1
ATOM 2162 O O . ALA A 1 285 ? -7.579 -5.172 -3.524 1.00 94.19 285 ALA A O 1
ATOM 2163 N N . TYR A 1 286 ? -8.571 -4.158 -5.281 1.00 97.31 286 TYR A N 1
ATOM 2164 C CA . TYR A 1 286 ? -7.476 -3.220 -5.537 1.00 97.31 286 TYR A CA 1
ATOM 2165 C C . TYR A 1 286 ? -7.267 -2.272 -4.347 1.00 97.31 286 TYR A C 1
ATOM 2167 O O . TYR A 1 286 ? -6.164 -2.184 -3.797 1.00 97.31 286 TYR A O 1
ATOM 2175 N N . ASP A 1 287 ? -8.334 -1.611 -3.888 1.00 95.19 287 ASP A N 1
ATOM 2176 C CA . ASP A 1 287 ? -8.258 -0.631 -2.799 1.00 95.19 287 ASP A CA 1
ATOM 2177 C C . ASP A 1 287 ? -7.783 -1.296 -1.486 1.00 95.19 287 ASP A C 1
ATOM 2179 O O . ASP A 1 287 ? -6.943 -0.760 -0.751 1.00 95.19 287 ASP A O 1
ATOM 2183 N N . ARG A 1 288 ? -8.232 -2.530 -1.219 1.00 91.81 288 ARG A N 1
ATOM 2184 C CA . ARG A 1 288 ? -7.807 -3.343 -0.067 1.00 91.81 288 ARG A CA 1
ATOM 2185 C C . ARG A 1 288 ? -6.355 -3.799 -0.171 1.00 91.81 288 ARG A C 1
ATOM 2187 O O . ARG A 1 288 ? -5.672 -3.797 0.856 1.00 91.81 288 ARG A O 1
ATOM 2194 N N . LEU A 1 289 ? -5.865 -4.165 -1.357 1.00 95.94 289 LEU A N 1
ATOM 2195 C CA . LEU A 1 289 ? -4.461 -4.526 -1.581 1.00 95.94 289 LEU A CA 1
ATOM 2196 C C . LEU A 1 289 ? -3.531 -3.357 -1.233 1.00 95.94 289 LEU A C 1
ATOM 2198 O O . LEU A 1 289 ? -2.593 -3.525 -0.444 1.00 95.94 289 LEU A O 1
ATOM 2202 N N . ILE A 1 290 ? -3.824 -2.166 -1.762 1.00 97.19 290 ILE A N 1
ATOM 2203 C CA . ILE A 1 290 ? -3.047 -0.952 -1.480 1.00 97.19 290 ILE A CA 1
ATOM 2204 C C . ILE A 1 290 ? -3.138 -0.604 0.011 1.00 97.19 290 ILE A C 1
ATOM 2206 O O . ILE A 1 290 ? -2.112 -0.432 0.674 1.00 97.19 290 ILE A O 1
ATOM 2210 N N . GLY A 1 291 ? -4.344 -0.599 0.585 1.00 92.62 291 GLY A N 1
ATOM 2211 C CA . GLY A 1 291 ? -4.547 -0.289 2.001 1.00 92.62 291 GLY A CA 1
ATOM 2212 C C . GLY A 1 291 ? -3.845 -1.259 2.962 1.00 92.62 291 GLY A C 1
ATOM 2213 O O . GLY A 1 291 ? -3.275 -0.821 3.967 1.00 92.62 291 GLY A O 1
ATOM 2214 N N . ARG A 1 292 ? -3.847 -2.569 2.668 1.00 91.56 292 ARG A N 1
ATOM 2215 C CA . ARG A 1 292 ? -3.115 -3.588 3.448 1.00 91.56 292 ARG A CA 1
ATOM 2216 C C . ARG A 1 292 ? -1.605 -3.410 3.320 1.00 91.56 292 ARG A C 1
ATOM 2218 O O . ARG A 1 292 ? -0.910 -3.491 4.331 1.00 91.56 292 ARG A O 1
ATOM 2225 N N . THR A 1 293 ? -1.117 -3.096 2.121 1.00 96.19 293 THR A N 1
ATOM 2226 C CA . THR A 1 293 ? 0.305 -2.821 1.866 1.00 96.19 293 THR A CA 1
ATOM 2227 C C . THR A 1 293 ? 0.793 -1.641 2.700 1.00 96.19 293 THR A C 1
ATOM 2229 O O . THR A 1 293 ? 1.749 -1.785 3.462 1.00 96.19 293 THR A O 1
ATOM 2232 N N . LEU A 1 294 ? 0.093 -0.502 2.645 1.00 94.81 294 LEU A N 1
ATOM 2233 C CA . LEU A 1 294 ? 0.454 0.678 3.435 1.00 94.81 294 LEU A CA 1
ATOM 2234 C C . LEU A 1 294 ? 0.401 0.397 4.936 1.00 94.81 294 LEU A C 1
ATOM 2236 O O . LEU A 1 294 ? 1.340 0.727 5.656 1.00 94.81 294 LEU A O 1
ATOM 2240 N N . ARG A 1 295 ? -0.648 -0.285 5.407 1.00 86.69 295 ARG A N 1
ATOM 2241 C CA . ARG A 1 295 ? -0.783 -0.643 6.825 1.00 86.69 295 ARG A CA 1
ATOM 2242 C C . ARG A 1 295 ? 0.349 -1.543 7.309 1.00 86.69 295 ARG A C 1
ATOM 2244 O O . ARG A 1 295 ? 0.839 -1.355 8.418 1.00 86.69 295 ARG A O 1
ATOM 2251 N N . LEU A 1 296 ? 0.767 -2.512 6.499 1.00 90.12 296 LEU A N 1
ATOM 2252 C CA . LEU A 1 296 ? 1.867 -3.409 6.839 1.00 90.12 296 LEU A CA 1
ATOM 2253 C C . LEU A 1 296 ? 3.206 -2.654 6.919 1.00 90.12 296 LEU A C 1
ATOM 2255 O O . LEU A 1 296 ? 4.008 -2.900 7.827 1.00 90.12 296 LEU A O 1
ATOM 2259 N N . LEU A 1 297 ? 3.430 -1.693 6.020 1.00 92.44 297 LEU A N 1
ATOM 2260 C CA . LEU A 1 297 ? 4.598 -0.810 6.071 1.00 92.44 297 LEU A CA 1
ATOM 2261 C C . LEU A 1 297 ? 4.601 0.063 7.336 1.00 92.44 297 LEU A C 1
ATOM 2263 O O . LEU A 1 297 ? 5.652 0.233 7.954 1.00 92.44 297 LEU A O 1
ATOM 2267 N N . THR A 1 298 ? 3.434 0.537 7.780 1.00 87.44 298 THR A N 1
ATOM 2268 C CA . THR A 1 298 ? 3.298 1.420 8.952 1.00 87.44 298 THR A CA 1
ATOM 2269 C C . THR A 1 298 ? 3.025 0.702 10.274 1.00 87.44 298 THR A C 1
ATOM 2271 O O . THR A 1 298 ? 2.937 1.367 11.303 1.00 87.44 298 THR A O 1
ATOM 2274 N N . GLN A 1 299 ? 2.887 -0.629 10.298 1.00 73.56 299 GLN A N 1
ATOM 2275 C CA . GLN A 1 299 ? 2.435 -1.379 11.486 1.00 73.56 299 GLN A CA 1
ATOM 2276 C C . GLN A 1 299 ? 3.329 -1.177 12.730 1.00 73.56 299 GLN A C 1
ATOM 2278 O O . GLN A 1 299 ? 2.844 -1.344 13.843 1.00 73.56 299 GLN A O 1
ATOM 2283 N N . ASN A 1 300 ? 4.581 -0.730 12.566 1.00 58.78 300 ASN A N 1
ATOM 2284 C CA . ASN A 1 300 ? 5.434 -0.283 13.677 1.00 58.78 300 ASN A CA 1
ATOM 2285 C C . ASN A 1 300 ? 5.796 1.215 13.637 1.00 58.78 300 ASN A C 1
ATOM 2287 O O . ASN A 1 300 ? 6.396 1.701 14.587 1.00 58.78 300 ASN A O 1
ATOM 2291 N N . ALA A 1 301 ? 5.423 1.963 12.592 1.00 52.41 301 ALA A N 1
ATOM 2292 C CA . ALA A 1 301 ? 5.731 3.396 12.483 1.00 52.41 301 ALA A CA 1
ATOM 2293 C C . ALA A 1 301 ? 5.068 4.222 13.604 1.00 52.41 301 ALA A C 1
ATOM 2295 O O . ALA A 1 301 ? 5.609 5.237 14.028 1.00 52.41 301 ALA A O 1
ATOM 2296 N N . ASN A 1 302 ? 3.942 3.724 14.133 1.00 48.06 302 ASN A N 1
ATOM 2297 C CA . ASN A 1 302 ? 3.202 4.319 15.247 1.00 48.06 302 ASN A CA 1
ATOM 2298 C C . ASN A 1 302 ? 3.405 3.599 16.591 1.00 48.06 302 ASN A C 1
ATOM 2300 O O . ASN A 1 302 ? 2.706 3.934 17.551 1.00 48.06 302 ASN A O 1
ATOM 2304 N N . LYS A 1 303 ? 4.320 2.616 16.701 1.00 51.56 303 LYS A N 1
ATOM 2305 C CA . LYS A 1 303 ? 4.624 2.041 18.018 1.00 51.56 303 LYS A CA 1
ATOM 2306 C C . LYS A 1 303 ? 5.238 3.142 18.872 1.00 51.56 303 LYS A C 1
ATOM 2308 O O . LYS A 1 303 ? 6.306 3.673 18.566 1.00 51.56 303 LYS A O 1
ATOM 2313 N N . LYS A 1 304 ? 4.529 3.514 19.936 1.00 53.66 304 LYS A N 1
ATOM 2314 C CA . LYS A 1 304 ? 5.067 4.414 20.948 1.00 53.66 304 LYS A CA 1
ATOM 2315 C C . LYS A 1 304 ? 6.338 3.767 21.496 1.00 53.66 304 LYS A C 1
ATOM 2317 O O . LYS A 1 304 ? 6.363 2.573 21.767 1.00 53.66 304 LYS A O 1
ATOM 2322 N N . ARG A 1 305 ? 7.392 4.563 21.670 1.00 63.34 305 ARG A N 1
ATOM 2323 C CA . ARG A 1 305 ? 8.648 4.110 22.296 1.00 63.34 305 ARG A CA 1
ATOM 2324 C C . ARG A 1 305 ? 8.478 3.736 23.772 1.00 63.34 305 ARG A C 1
ATOM 2326 O O . ARG A 1 305 ? 9.392 3.179 24.359 1.00 63.34 305 ARG A O 1
ATOM 2333 N N . LEU A 1 306 ? 7.324 4.061 24.346 1.00 71.75 306 LEU A N 1
ATOM 2334 C CA . LEU A 1 306 ? 6.833 3.588 25.627 1.00 71.75 306 LEU A CA 1
ATOM 2335 C C . LEU A 1 306 ? 5.426 3.037 25.386 1.00 71.75 306 LEU A C 1
ATOM 2337 O O . LEU A 1 306 ? 4.512 3.804 25.064 1.00 71.75 306 LEU A O 1
ATOM 2341 N N . ASP A 1 307 ? 5.279 1.727 25.510 1.00 68.25 307 ASP A N 1
ATOM 2342 C CA . ASP A 1 307 ? 3.991 1.048 25.489 1.00 68.25 307 ASP A CA 1
ATOM 2343 C C . ASP A 1 307 ? 3.582 0.732 26.928 1.00 68.25 307 ASP A C 1
ATOM 2345 O O . ASP A 1 307 ? 4.385 0.199 27.690 1.00 68.25 307 ASP A O 1
ATOM 2349 N N . VAL A 1 308 ? 2.366 1.113 27.316 1.00 73.88 308 VAL A N 1
ATOM 2350 C CA . VAL A 1 308 ? 1.822 0.860 28.657 1.00 73.88 308 VAL A CA 1
ATOM 2351 C C . VAL A 1 308 ? 0.435 0.277 28.485 1.00 73.88 308 VAL A C 1
ATOM 2353 O O . VAL A 1 308 ? -0.455 0.921 27.920 1.00 73.88 308 VAL A O 1
ATOM 2356 N N . TYR A 1 309 ? 0.248 -0.938 28.978 1.00 71.06 309 TYR A N 1
ATOM 2357 C CA . TYR A 1 309 ? -0.985 -1.689 28.818 1.00 71.06 309 TYR A CA 1
ATOM 2358 C C . TYR A 1 309 ? -1.384 -2.336 30.142 1.00 71.06 309 TYR A C 1
ATOM 2360 O O . TYR A 1 309 ? -0.521 -2.772 30.900 1.00 71.06 309 TYR A O 1
ATOM 2368 N N . PRO A 1 310 ? -2.684 -2.408 30.454 1.00 75.19 310 PRO A N 1
ATOM 2369 C CA . PRO A 1 310 ? -3.124 -3.251 31.548 1.00 75.19 310 PRO A CA 1
ATOM 2370 C C . PRO A 1 310 ? -2.899 -4.720 31.188 1.00 75.19 310 PRO A C 1
ATOM 2372 O O . PRO A 1 310 ? -3.008 -5.095 30.020 1.00 75.19 310 PRO A O 1
ATOM 2375 N N . THR A 1 311 ? -2.590 -5.551 32.179 1.00 75.88 311 THR A N 1
ATOM 2376 C CA . THR A 1 311 ? -2.455 -7.005 31.972 1.00 75.88 311 THR A CA 1
ATOM 2377 C C . THR A 1 311 ? -3.780 -7.665 31.590 1.00 75.88 311 THR A C 1
ATOM 2379 O O . THR A 1 311 ? -3.779 -8.747 31.010 1.00 75.88 311 THR A O 1
ATOM 2382 N N . GLN A 1 312 ? -4.902 -6.998 31.872 1.00 67.88 312 GLN A N 1
ATOM 2383 C CA . GLN A 1 312 ? -6.250 -7.438 31.540 1.00 67.88 312 GLN A CA 1
ATOM 2384 C C . GLN A 1 312 ? -7.172 -6.250 31.230 1.00 67.88 312 GLN A C 1
ATOM 2386 O O . GLN A 1 312 ? -7.012 -5.155 31.764 1.00 67.88 312 GLN A O 1
ATOM 2391 N N . ASP A 1 313 ? -8.146 -6.454 30.342 1.00 56.62 313 ASP A N 1
ATOM 2392 C CA . ASP A 1 313 ? -9.045 -5.383 29.880 1.00 56.62 313 ASP A CA 1
ATOM 2393 C C . ASP A 1 313 ? -10.085 -4.962 30.933 1.00 56.62 313 ASP A C 1
ATOM 2395 O O . ASP A 1 313 ? -10.623 -3.855 30.878 1.00 56.62 313 ASP A O 1
ATOM 2399 N N . ALA A 1 314 ? -10.370 -5.832 31.901 1.00 61.66 314 ALA A N 1
ATOM 2400 C CA . ALA A 1 314 ? -11.244 -5.560 33.031 1.00 61.66 314 ALA A CA 1
ATOM 2401 C C . ALA A 1 314 ? -10.654 -6.198 34.291 1.00 61.66 314 ALA A C 1
ATOM 2403 O O . ALA A 1 314 ? -10.161 -7.320 34.236 1.00 61.66 314 ALA A O 1
ATOM 2404 N N . PHE A 1 315 ? -10.727 -5.473 35.406 1.00 72.81 315 PHE A N 1
ATOM 2405 C CA . PHE A 1 315 ? -10.318 -5.939 36.727 1.00 72.81 315 PHE A CA 1
ATOM 2406 C C . PHE A 1 315 ? -11.569 -6.054 37.599 1.00 72.81 315 PHE A C 1
ATOM 2408 O O . PHE A 1 315 ? -12.359 -5.107 37.687 1.00 72.81 315 PHE A O 1
ATOM 2415 N N . GLY A 1 316 ? -11.771 -7.224 38.197 1.00 68.81 316 GLY A N 1
ATOM 2416 C CA . GLY A 1 316 ? -12.740 -7.440 39.261 1.00 68.81 316 GLY A CA 1
ATOM 2417 C C . GLY A 1 316 ? -12.288 -6.803 40.576 1.00 68.81 316 GLY A C 1
ATOM 2418 O O . GLY A 1 316 ? -11.172 -6.315 40.712 1.00 68.81 316 GLY A O 1
ATOM 2419 N N . THR A 1 317 ? -13.162 -6.817 41.581 1.00 73.00 317 THR A N 1
ATOM 2420 C CA . THR A 1 317 ? -12.888 -6.198 42.893 1.00 73.00 317 THR A CA 1
ATOM 2421 C C . THR A 1 317 ? -11.766 -6.891 43.673 1.00 73.00 317 THR A C 1
ATOM 2423 O O . THR A 1 317 ? -11.241 -6.307 44.614 1.00 73.00 317 THR A O 1
ATOM 2426 N N . GLN A 1 318 ? -11.434 -8.133 43.313 1.00 78.56 318 GLN A N 1
ATOM 2427 C CA . GLN A 1 318 ? -10.366 -8.920 43.935 1.00 78.56 318 GLN A CA 1
ATOM 2428 C C . GLN A 1 318 ? -9.101 -9.004 43.075 1.00 78.56 318 GLN A C 1
ATOM 2430 O O . GLN A 1 318 ? -8.144 -9.653 43.486 1.00 78.56 318 GLN A O 1
ATOM 2435 N N . ASP A 1 319 ? -9.092 -8.369 41.902 1.00 73.81 319 ASP A N 1
ATOM 2436 C CA . ASP A 1 319 ? -7.943 -8.427 41.009 1.00 73.81 319 ASP A CA 1
ATOM 2437 C C . ASP A 1 319 ? -6.957 -7.309 41.345 1.00 73.81 319 ASP A C 1
ATOM 2439 O O . ASP A 1 319 ? -7.333 -6.137 41.448 1.00 73.81 319 ASP A O 1
ATOM 2443 N N . ASP A 1 320 ? -5.675 -7.655 41.417 1.00 78.19 320 ASP A N 1
ATOM 2444 C CA . ASP A 1 320 ? -4.614 -6.657 41.468 1.00 78.19 320 ASP A CA 1
ATOM 2445 C C . ASP 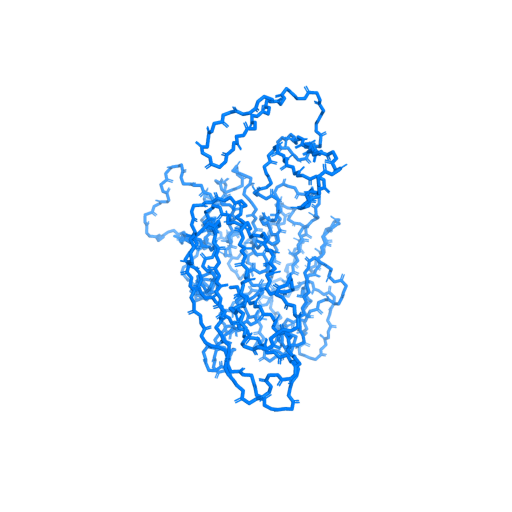A 1 320 ? -4.499 -5.945 40.115 1.00 78.19 320 ASP A C 1
ATOM 2447 O O . ASP A 1 320 ? -4.304 -6.562 39.062 1.00 78.19 320 ASP A O 1
ATOM 2451 N N . VAL A 1 321 ? -4.597 -4.613 40.132 1.00 76.69 321 VAL A N 1
ATOM 2452 C CA . VAL A 1 321 ? -4.470 -3.799 38.919 1.00 76.69 321 VAL A CA 1
ATOM 2453 C C . VAL A 1 321 ? -3.008 -3.724 38.493 1.00 76.69 321 VAL A C 1
ATOM 2455 O O . VAL A 1 321 ? -2.254 -2.862 38.943 1.00 76.69 321 VAL A O 1
ATOM 2458 N N . MET A 1 322 ? -2.607 -4.619 37.592 1.00 77.81 322 MET A N 1
ATOM 2459 C CA . MET A 1 322 ? -1.261 -4.639 37.023 1.00 77.81 322 MET A CA 1
ATOM 2460 C C . MET A 1 322 ? -1.208 -3.938 35.660 1.00 77.81 322 MET A C 1
ATOM 2462 O O . MET A 1 322 ? -2.029 -4.169 34.767 1.00 77.81 322 MET A O 1
ATOM 2466 N N . LEU A 1 323 ? -0.191 -3.093 35.483 1.00 78.19 323 LEU A N 1
ATOM 2467 C CA . LEU A 1 323 ? 0.147 -2.448 34.216 1.00 78.19 323 LEU A CA 1
ATOM 2468 C C . LEU A 1 323 ? 1.519 -2.950 33.758 1.00 78.19 323 LEU A C 1
ATOM 2470 O O . LEU A 1 323 ? 2.504 -2.825 34.484 1.00 78.19 323 LEU A O 1
ATOM 2474 N N . GLY A 1 324 ? 1.588 -3.497 32.549 1.00 77.19 324 GLY A N 1
ATOM 2475 C CA . GLY A 1 324 ? 2.841 -3.760 31.856 1.00 77.19 324 GLY A CA 1
ATOM 2476 C C . GLY A 1 324 ? 3.355 -2.486 31.193 1.00 77.19 324 GLY A C 1
ATOM 2477 O O . GLY A 1 324 ? 2.573 -1.707 30.644 1.00 77.19 324 GLY A O 1
ATOM 2478 N N . ALA A 1 325 ? 4.670 -2.275 31.234 1.00 77.25 325 ALA A N 1
ATOM 2479 C CA . ALA A 1 325 ? 5.327 -1.201 30.505 1.00 77.25 325 ALA A CA 1
ATOM 2480 C C . ALA A 1 325 ? 6.534 -1.736 29.730 1.00 77.25 325 ALA A C 1
ATOM 2482 O O . ALA A 1 325 ? 7.356 -2.484 30.262 1.00 77.25 325 ALA A O 1
ATOM 2483 N N . GLU A 1 326 ? 6.647 -1.336 28.469 1.00 76.56 326 GLU A N 1
ATOM 2484 C CA . GLU A 1 326 ? 7.748 -1.708 27.589 1.00 76.56 326 GLU A CA 1
ATOM 2485 C C . GLU A 1 326 ? 8.324 -0.459 26.936 1.00 76.56 326 GLU A C 1
ATOM 2487 O O . GLU A 1 326 ? 7.593 0.352 26.365 1.00 76.56 326 GLU A O 1
ATOM 2492 N N . THR A 1 327 ? 9.642 -0.298 27.010 1.00 73.38 327 THR A N 1
ATOM 2493 C CA . THR A 1 327 ? 10.353 0.816 26.384 1.00 73.38 327 THR A CA 1
ATOM 2494 C C . THR A 1 327 ? 11.245 0.327 25.257 1.00 73.38 327 THR A C 1
ATOM 2496 O O . THR A 1 327 ? 11.821 -0.759 25.308 1.00 73.38 327 THR A O 1
ATOM 2499 N N . TYR A 1 328 ? 11.346 1.143 24.212 1.00 61.69 328 TYR A N 1
ATOM 2500 C CA . TYR A 1 328 ? 12.020 0.807 22.966 1.00 61.69 328 TYR A CA 1
ATOM 2501 C C . TYR A 1 328 ? 12.951 1.944 22.527 1.00 61.69 328 TYR A C 1
ATOM 2503 O O . TYR A 1 328 ? 12.584 3.123 22.599 1.00 61.69 328 TYR A O 1
ATOM 2511 N N . ASN A 1 329 ? 14.149 1.605 22.044 1.00 56.16 329 ASN A N 1
ATOM 2512 C CA . ASN A 1 329 ? 15.080 2.584 21.471 1.00 56.16 329 ASN A CA 1
ATOM 2513 C C . ASN A 1 329 ? 14.637 3.048 20.062 1.00 56.16 329 ASN A C 1
ATOM 2515 O O . ASN A 1 329 ? 13.600 2.646 19.531 1.00 56.16 329 ASN A O 1
ATOM 2519 N N . ALA A 1 330 ? 15.429 3.920 19.427 1.00 41.81 330 ALA A N 1
ATOM 2520 C CA . ALA A 1 330 ? 15.130 4.466 18.098 1.00 41.81 330 ALA A CA 1
ATOM 2521 C C . ALA A 1 330 ? 15.111 3.417 16.966 1.00 41.81 330 ALA A C 1
ATOM 2523 O O . ALA A 1 330 ? 14.588 3.709 15.890 1.00 41.81 330 ALA A O 1
ATOM 2524 N N . VAL A 1 331 ? 15.657 2.222 17.210 1.00 40.31 331 VAL A N 1
ATOM 2525 C CA . VAL A 1 331 ? 15.646 1.077 16.287 1.00 40.31 331 VAL A CA 1
ATOM 2526 C C . VAL A 1 331 ? 14.676 -0.031 16.730 1.00 40.31 331 VAL A C 1
ATOM 2528 O O . VAL A 1 331 ? 14.659 -1.100 16.131 1.00 40.31 331 VAL A O 1
ATOM 2531 N N . PHE A 1 332 ? 13.808 0.253 17.710 1.00 46.94 332 PHE A N 1
ATOM 2532 C CA . PHE A 1 332 ? 12.789 -0.648 18.262 1.00 46.94 332 PHE A CA 1
ATOM 2533 C C . PHE A 1 332 ? 13.314 -1.916 18.949 1.00 46.94 332 PHE A C 1
ATOM 2535 O O . PHE A 1 332 ? 12.588 -2.904 19.072 1.00 46.94 332 PHE A O 1
ATOM 2542 N N . GLU A 1 333 ? 14.531 -1.872 19.478 1.00 44.25 333 GLU A N 1
ATOM 2543 C CA . GLU A 1 333 ? 14.983 -2.865 20.449 1.00 44.25 333 GLU A CA 1
ATOM 2544 C C . GLU A 1 333 ? 14.473 -2.485 21.836 1.00 44.25 333 GLU A C 1
ATOM 2546 O O . GLU A 1 333 ? 14.442 -1.302 22.201 1.00 44.25 333 GLU A O 1
ATOM 2551 N N . ARG A 1 334 ? 14.060 -3.497 22.604 1.00 52.38 334 ARG A N 1
ATOM 2552 C CA . ARG A 1 334 ? 13.597 -3.309 23.977 1.00 52.38 334 ARG A CA 1
ATOM 2553 C C . ARG A 1 334 ? 14.766 -2.820 24.822 1.00 52.38 334 ARG A C 1
ATOM 2555 O O . ARG A 1 334 ? 15.819 -3.452 24.854 1.00 52.38 334 ARG A O 1
ATOM 2562 N N . ILE A 1 335 ? 14.564 -1.695 25.487 1.00 64.00 335 ILE A N 1
ATOM 2563 C CA . ILE A 1 335 ? 15.514 -1.145 26.446 1.00 64.00 335 ILE A CA 1
ATOM 2564 C C . ILE A 1 335 ? 14.945 -1.294 27.846 1.00 64.00 335 ILE A C 1
ATOM 2566 O O . ILE A 1 335 ? 13.733 -1.320 28.042 1.00 64.00 335 ILE A O 1
ATOM 2570 N N . TYR A 1 336 ? 15.838 -1.411 28.814 1.00 76.62 336 TYR A N 1
ATOM 2571 C CA . TYR A 1 336 ? 15.490 -1.546 30.219 1.00 76.62 336 TYR A CA 1
ATOM 2572 C C . TYR A 1 336 ? 15.944 -0.286 30.974 1.00 76.62 336 TYR A C 1
ATOM 2574 O O . TYR A 1 336 ? 16.524 0.632 30.381 1.00 76.62 336 TYR A O 1
ATOM 2582 N N . ASP A 1 337 ? 15.591 -0.196 32.254 1.00 77.12 337 ASP A N 1
ATOM 2583 C CA . ASP A 1 337 ? 16.042 0.855 33.182 1.00 77.12 337 ASP A CA 1
ATOM 2584 C C . ASP A 1 337 ? 15.664 2.298 32.804 1.00 77.12 337 ASP A C 1
ATOM 2586 O O . ASP A 1 337 ? 16.291 3.271 33.224 1.00 77.12 337 ASP A O 1
ATOM 2590 N N . GLN A 1 338 ? 14.595 2.464 32.025 1.00 77.44 338 GLN A N 1
ATOM 2591 C CA . GLN A 1 338 ? 14.034 3.784 31.751 1.00 77.44 338 GLN A CA 1
ATOM 2592 C C . GLN A 1 338 ? 13.188 4.255 32.933 1.00 77.44 338 GLN A C 1
ATOM 2594 O O . GLN A 1 338 ? 12.322 3.531 33.425 1.00 77.44 338 GLN A O 1
ATOM 2599 N N . LYS A 1 339 ? 13.390 5.503 33.362 1.00 80.75 339 LYS A N 1
ATOM 2600 C CA . LYS A 1 339 ? 12.555 6.117 34.396 1.00 80.75 339 LYS A CA 1
ATOM 2601 C C . LYS A 1 339 ? 11.170 6.413 33.818 1.00 80.75 339 LYS A C 1
ATOM 2603 O O . LYS A 1 339 ? 11.012 7.327 33.012 1.00 80.75 339 LYS A O 1
ATOM 2608 N N . ILE A 1 340 ? 10.171 5.645 34.244 1.00 77.50 340 ILE A N 1
ATOM 2609 C CA . ILE A 1 340 ? 8.772 5.812 33.839 1.00 77.50 340 ILE A CA 1
ATOM 2610 C C . ILE A 1 340 ? 8.009 6.435 35.007 1.00 77.50 340 ILE A C 1
ATOM 2612 O O . ILE A 1 340 ? 7.996 5.894 36.110 1.00 77.50 340 ILE A O 1
ATOM 2616 N N . THR A 1 341 ? 7.365 7.577 34.772 1.00 80.94 341 THR A N 1
ATOM 2617 C CA . THR A 1 341 ? 6.453 8.191 35.744 1.00 80.94 341 THR A CA 1
ATOM 2618 C C . THR A 1 341 ? 5.023 7.832 35.371 1.00 80.94 341 THR A C 1
ATOM 2620 O O . THR A 1 341 ? 4.546 8.206 34.301 1.00 80.94 341 THR A O 1
ATOM 2623 N N . LEU A 1 342 ? 4.343 7.107 36.257 1.00 77.06 342 LEU A N 1
ATOM 2624 C CA . LEU A 1 342 ? 2.929 6.783 36.120 1.00 77.06 342 LEU A CA 1
ATOM 2625 C C . LEU A 1 342 ? 2.099 7.781 36.933 1.00 77.06 342 LEU A C 1
ATOM 2627 O O . LEU A 1 342 ? 2.405 8.063 38.088 1.00 77.06 342 LEU A O 1
ATOM 2631 N N . THR A 1 343 ? 1.032 8.307 36.338 1.00 80.69 343 THR A N 1
ATOM 2632 C CA . THR A 1 343 ? 0.032 9.113 37.047 1.00 80.69 343 THR A CA 1
ATOM 2633 C C . THR A 1 343 ? -1.344 8.536 36.760 1.00 80.69 343 THR A C 1
ATOM 2635 O O . THR A 1 343 ? -1.823 8.587 35.626 1.00 80.69 343 THR A O 1
ATOM 2638 N N . LEU A 1 344 ? -1.972 7.972 37.788 1.00 77.31 344 LEU A N 1
ATOM 2639 C CA . LEU A 1 344 ? -3.339 7.470 37.724 1.00 77.31 344 LEU A CA 1
ATOM 2640 C C . LEU A 1 344 ? -4.305 8.626 37.964 1.00 77.31 344 LEU A C 1
ATOM 2642 O O . LEU A 1 344 ? -4.143 9.404 38.902 1.00 77.31 344 LEU A O 1
ATOM 2646 N N . THR A 1 345 ? -5.311 8.755 37.102 1.00 78.88 345 THR A N 1
ATOM 2647 C CA . THR A 1 345 ? -6.371 9.755 37.258 1.00 78.88 345 THR A CA 1
ATOM 2648 C C . THR A 1 345 ? -7.734 9.091 37.165 1.00 78.88 345 THR A C 1
ATOM 2650 O O . THR A 1 345 ? -7.920 8.154 36.390 1.00 78.88 345 THR A O 1
ATOM 2653 N N . ASP A 1 346 ? -8.688 9.561 37.967 1.00 77.88 346 ASP A N 1
ATOM 2654 C CA . ASP A 1 346 ? -10.076 9.115 37.858 1.00 77.88 346 ASP A CA 1
ATOM 2655 C C . ASP A 1 346 ? -10.813 9.800 36.691 1.00 77.88 346 ASP A C 1
ATOM 2657 O O . ASP A 1 346 ? -10.268 10.638 35.966 1.00 77.88 346 ASP A O 1
ATOM 2661 N N . SER A 1 347 ? -12.088 9.456 36.497 1.00 71.94 347 SER A N 1
ATOM 2662 C CA . SER A 1 347 ? -12.927 10.028 35.435 1.00 71.94 347 SER A CA 1
ATOM 2663 C C . SER A 1 347 ? -13.115 11.549 35.531 1.00 71.94 347 SER A C 1
ATOM 2665 O O . SER A 1 347 ? -13.512 12.167 34.544 1.00 71.94 347 SER A O 1
ATOM 2667 N N . ALA A 1 348 ? -12.826 12.162 36.684 1.00 76.06 348 ALA A N 1
ATOM 2668 C CA . ALA A 1 348 ? -12.840 13.609 36.889 1.00 76.06 348 ALA A CA 1
ATOM 2669 C C . ALA A 1 348 ? -11.443 14.246 36.725 1.00 76.06 348 ALA A C 1
ATOM 2671 O O . ALA A 1 348 ? -11.264 15.421 37.046 1.00 76.06 348 ALA A O 1
ATOM 2672 N N . ARG A 1 349 ? -10.457 13.490 36.212 1.00 71.50 349 ARG A N 1
ATOM 2673 C CA . ARG A 1 349 ? -9.042 13.879 36.074 1.00 71.50 349 ARG A CA 1
ATOM 2674 C C . ARG A 1 349 ? -8.358 14.235 37.398 1.00 71.50 349 ARG A C 1
ATOM 2676 O O . ARG A 1 349 ? -7.338 14.924 37.386 1.00 71.50 349 ARG A O 1
ATOM 2683 N N . LYS A 1 350 ? -8.873 13.764 38.537 1.00 76.88 350 LYS A N 1
ATOM 2684 C CA . LYS A 1 350 ? -8.149 13.879 39.807 1.00 76.88 350 LYS A CA 1
ATOM 2685 C C . LYS A 1 350 ? -7.105 12.782 39.898 1.00 76.88 350 LYS A C 1
ATOM 2687 O O . LYS A 1 350 ? -7.424 11.614 39.683 1.00 76.88 350 LYS A O 1
ATOM 2692 N N . THR A 1 351 ? -5.879 13.164 40.242 1.00 75.88 351 THR A N 1
ATOM 2693 C CA . THR A 1 351 ? -4.803 12.216 40.525 1.00 75.88 351 THR A CA 1
ATOM 2694 C C . THR A 1 351 ? -5.182 11.349 41.719 1.00 75.88 351 THR A C 1
ATOM 2696 O O . THR A 1 351 ? -5.596 11.863 42.759 1.00 75.88 351 THR A O 1
ATOM 2699 N N . ARG A 1 352 ? -5.066 10.036 41.548 1.00 64.25 352 ARG A N 1
ATOM 2700 C CA . ARG A 1 352 ? -5.218 9.032 42.600 1.00 64.25 352 ARG A CA 1
ATOM 2701 C C . ARG A 1 352 ? -3.829 8.447 42.838 1.00 64.25 352 ARG A C 1
ATOM 2703 O O . ARG A 1 352 ? -3.187 8.038 41.871 1.00 64.25 352 ARG A O 1
ATOM 2710 N N . THR A 1 353 ? -3.360 8.514 44.080 1.00 53.44 353 THR A N 1
ATOM 2711 C CA . THR A 1 353 ? -2.089 7.920 44.510 1.00 53.44 353 THR A CA 1
ATOM 2712 C C . THR A 1 353 ? -2.250 6.440 44.778 1.00 53.44 353 THR A C 1
ATOM 2714 O O . THR A 1 353 ? -3.304 6.077 45.350 1.00 53.44 353 THR A O 1
#

Secondary structure (DSSP, 8-state):
-EEEEE-SS-TT-EEEEEEEETTEEEEEEEEE--TT-SEEEEE------SSEEEEEEEEEPPPTT-S-STTSEEEEEEEE--S-EEEEEEESS--HHHHHHHHHHHTSTTEEEEEEETTBSSPPPTT---SEEEEES-SBGGGTTHHHHHHHHHTT--EEEEE-TTB-HHHHHTT--SEEEEEEEEEEEEEEEEE-TT--SS---HHHHHHHTTSPPEEEEEEEEEEPTT-EEEEEEEETTEEEEEEEEEE--TT-SS-EEEEE-B-THHHHHHHHHHTTT--HHHHHHHHHHHHHHHTTTT--SEEEEESSS---TTS---EEEEEE-TT--EE--------EE-TT--EE-